Protein AF-A0A8S0ZCU7-F1 (afdb_monomer_lite)

Structure (mmCIF, N/CA/C/O backbone):
data_AF-A0A8S0ZCU7-F1
#
_entry.id   AF-A0A8S0ZCU7-F1
#
loop_
_atom_site.group_PDB
_atom_site.id
_atom_site.type_symbol
_atom_site.label_atom_id
_atom_site.label_alt_id
_atom_site.label_comp_id
_atom_site.label_asym_id
_atom_site.label_entity_id
_atom_site.label_seq_id
_atom_site.pdbx_PDB_ins_code
_atom_site.Cartn_x
_atom_site.Cartn_y
_atom_site.Cartn_z
_atom_site.occupancy
_atom_site.B_iso_or_equiv
_atom_site.auth_seq_id
_atom_site.auth_comp_id
_atom_site.auth_asym_id
_atom_site.auth_atom_id
_atom_site.pdbx_PDB_model_num
ATOM 1 N N . MET A 1 1 ? -50.981 -54.893 -9.148 1.00 44.88 1 MET A N 1
ATOM 2 C CA . MET A 1 1 ? -49.689 -54.464 -9.721 1.00 44.88 1 MET A CA 1
ATOM 3 C C . MET A 1 1 ? -49.437 -53.028 -9.297 1.00 44.88 1 MET A C 1
ATOM 5 O O . MET A 1 1 ? -50.086 -52.125 -9.803 1.00 44.88 1 MET A O 1
ATOM 9 N N . THR A 1 2 ? -48.610 -52.837 -8.275 1.00 58.19 2 THR A N 1
ATOM 10 C CA . THR A 1 2 ? -48.287 -51.540 -7.666 1.00 58.19 2 THR A CA 1
ATOM 11 C C . THR A 1 2 ? -47.018 -50.983 -8.309 1.00 58.19 2 THR A C 1
ATOM 13 O O . THR A 1 2 ? -46.007 -51.675 -8.381 1.00 58.19 2 THR A O 1
ATOM 16 N N . SER A 1 3 ? -47.095 -49.756 -8.833 1.00 65.62 3 SER A N 1
ATOM 17 C CA . SER A 1 3 ? -45.967 -49.081 -9.488 1.00 65.62 3 SER A CA 1
ATOM 18 C C . SER A 1 3 ? -44.829 -48.830 -8.484 1.00 65.62 3 SER A C 1
ATOM 20 O O . SER A 1 3 ? -45.113 -48.368 -7.377 1.00 65.62 3 SER A O 1
ATOM 22 N N . PRO A 1 4 ? -43.560 -49.101 -8.842 1.00 65.62 4 PRO A N 1
ATOM 23 C CA . PRO A 1 4 ? -42.414 -48.980 -7.938 1.00 65.62 4 PRO A CA 1
ATOM 24 C C . PRO A 1 4 ? -41.927 -47.532 -7.753 1.00 65.62 4 PRO A C 1
ATOM 26 O O . PRO A 1 4 ? -40.981 -47.292 -7.008 1.00 65.62 4 PRO A O 1
ATOM 29 N N . TRP A 1 5 ? -42.559 -46.556 -8.409 1.00 66.25 5 TRP A N 1
ATOM 30 C CA . TRP A 1 5 ? -42.154 -45.155 -8.344 1.00 66.25 5 TRP A CA 1
ATOM 31 C C . TRP A 1 5 ? -42.970 -44.396 -7.294 1.00 66.25 5 TRP A C 1
ATOM 33 O O . TRP A 1 5 ? -44.196 -44.285 -7.376 1.00 66.25 5 TRP A O 1
ATOM 43 N N . LYS A 1 6 ? -42.266 -43.874 -6.285 1.00 68.88 6 LYS A N 1
ATOM 44 C CA . LYS A 1 6 ? -42.814 -43.022 -5.223 1.00 68.88 6 LYS A CA 1
ATOM 45 C C . LYS A 1 6 ? -43.365 -41.734 -5.848 1.00 68.88 6 LYS A C 1
ATOM 47 O O . LYS A 1 6 ? -42.657 -41.074 -6.602 1.00 68.88 6 LYS A O 1
ATOM 52 N N . LYS A 1 7 ? -44.616 -41.370 -5.543 1.00 71.19 7 LYS A N 1
ATOM 53 C CA . LYS A 1 7 ? -45.211 -40.095 -5.982 1.00 71.19 7 LYS A CA 1
ATOM 54 C C . LYS A 1 7 ? -44.435 -38.941 -5.336 1.00 71.19 7 LYS A C 1
ATOM 56 O O . LYS A 1 7 ? -44.399 -38.844 -4.111 1.00 71.19 7 LYS A O 1
ATOM 61 N N . ILE A 1 8 ? -43.781 -38.125 -6.156 1.00 70.25 8 ILE A N 1
ATOM 62 C CA . ILE A 1 8 ? -43.005 -36.953 -5.731 1.00 70.25 8 ILE A CA 1
ATOM 63 C C . ILE A 1 8 ? -43.993 -35.791 -5.536 1.00 70.25 8 ILE A C 1
ATOM 65 O O . ILE A 1 8 ? -44.904 -35.625 -6.346 1.00 70.25 8 ILE A O 1
ATOM 69 N N . ALA A 1 9 ? -43.864 -35.036 -4.442 1.00 73.56 9 ALA A N 1
ATOM 70 C CA . ALA A 1 9 ? -44.682 -33.846 -4.197 1.00 73.56 9 ALA A CA 1
ATOM 71 C C . ALA A 1 9 ? -44.337 -32.754 -5.224 1.00 73.56 9 ALA A C 1
ATOM 73 O O . ALA A 1 9 ? -43.165 -32.590 -5.564 1.00 73.56 9 ALA A O 1
ATOM 74 N N . ALA A 1 10 ? -45.343 -32.033 -5.727 1.00 68.44 10 ALA A N 1
ATOM 75 C CA . ALA A 1 10 ? -45.111 -30.929 -6.656 1.00 68.44 10 ALA A CA 1
ATOM 76 C C . ALA A 1 10 ? -44.238 -29.851 -5.980 1.00 68.44 10 ALA A C 1
ATOM 78 O O . ALA A 1 10 ? -44.479 -29.552 -4.806 1.00 68.44 10 ALA A O 1
ATOM 79 N N . PRO A 1 11 ? -43.220 -29.306 -6.672 1.00 69.12 11 PRO A N 1
ATOM 80 C CA . PRO A 1 11 ? -42.373 -28.258 -6.116 1.00 69.12 11 PRO A CA 1
ATOM 81 C C . PRO A 1 11 ? -43.223 -27.037 -5.750 1.00 69.12 11 PRO A C 1
ATOM 83 O O . PRO A 1 11 ? -44.088 -26.620 -6.516 1.00 69.12 11 PRO A O 1
ATOM 86 N N . THR A 1 12 ? -42.994 -26.504 -4.549 1.00 63.88 12 THR A N 1
ATOM 87 C CA . THR A 1 12 ? -43.767 -25.407 -3.943 1.00 63.88 12 THR A CA 1
ATOM 88 C C . THR A 1 12 ? -43.556 -24.062 -4.629 1.00 63.88 12 THR A C 1
ATOM 90 O O . THR A 1 12 ? -44.348 -23.151 -4.413 1.00 63.88 12 THR A O 1
ATOM 93 N N . ASP A 1 13 ? -42.498 -23.946 -5.424 1.00 68.44 13 ASP A N 1
ATOM 94 C CA . ASP A 1 13 ? -42.086 -22.715 -6.078 1.00 68.44 13 ASP A CA 1
ATOM 95 C C . ASP A 1 13 ? -41.942 -22.992 -7.574 1.00 68.44 13 ASP A C 1
ATOM 97 O O . ASP A 1 13 ? -40.931 -23.512 -8.054 1.00 68.44 13 ASP A O 1
ATOM 101 N N . VAL A 1 14 ? -43.038 -22.780 -8.297 1.00 63.72 14 VAL A N 1
ATOM 102 C CA . VAL A 1 14 ? -43.036 -22.801 -9.756 1.00 63.72 14 VAL A CA 1
ATOM 103 C C . VAL A 1 14 ? -42.761 -21.365 -10.158 1.00 63.72 14 VAL A C 1
ATOM 105 O O . VAL A 1 14 ? -43.679 -20.550 -10.130 1.00 63.72 14 VAL A O 1
ATOM 108 N N . GLN A 1 15 ? -41.501 -21.052 -10.471 1.00 64.81 15 GLN A N 1
ATOM 109 C CA . GLN A 1 15 ? -41.157 -19.739 -11.008 1.00 64.81 15 GLN A CA 1
ATOM 110 C C . GLN A 1 15 ? -42.017 -19.488 -12.247 1.00 64.81 15 GLN A C 1
ATOM 112 O O . GLN A 1 15 ? -41.989 -20.268 -13.205 1.00 64.81 15 GLN A O 1
ATOM 117 N N . ASP A 1 16 ? -42.854 -18.455 -12.176 1.00 70.56 16 ASP A N 1
ATOM 118 C CA . ASP A 1 16 ? -43.793 -18.141 -13.240 1.00 70.56 16 ASP A CA 1
ATOM 119 C C . ASP A 1 16 ? -43.021 -17.549 -14.422 1.00 70.56 16 ASP A C 1
ATOM 121 O O . ASP A 1 16 ? -42.154 -16.688 -14.259 1.00 70.56 16 ASP A O 1
ATOM 125 N N . LEU A 1 17 ? -43.337 -17.998 -15.638 1.00 71.31 17 LEU A N 1
ATOM 126 C CA . LEU A 1 17 ? -42.647 -17.546 -16.852 1.00 71.31 17 LEU A CA 1
ATOM 127 C C . LEU A 1 17 ? -42.798 -16.030 -17.056 1.00 71.31 17 LEU A C 1
ATOM 129 O O . LEU A 1 17 ? -41.959 -15.407 -17.702 1.00 71.31 17 LEU A O 1
ATOM 133 N N . SER A 1 18 ? -43.845 -15.437 -16.479 1.00 75.94 18 SER A N 1
ATOM 134 C CA . SER A 1 18 ? -44.080 -13.994 -16.424 1.00 75.94 18 SER A CA 1
ATOM 135 C C . SER A 1 18 ? -42.928 -13.226 -15.766 1.00 75.94 18 SER A C 1
ATOM 137 O O . SER A 1 18 ? -42.588 -12.140 -16.225 1.00 75.94 18 SER A O 1
ATOM 139 N N . GLU A 1 19 ? -42.318 -13.784 -14.718 1.00 72.88 19 GLU A N 1
ATOM 140 C CA . GLU A 1 19 ? -41.245 -13.143 -13.949 1.00 72.88 19 GLU A CA 1
ATOM 141 C C . GLU A 1 19 ? -39.920 -13.174 -14.725 1.00 72.88 19 GLU A C 1
ATOM 143 O O . GLU A 1 19 ? -39.251 -12.151 -14.858 1.00 72.88 19 GLU A O 1
ATOM 148 N N . ILE A 1 20 ? -39.625 -14.305 -15.376 1.00 69.44 20 ILE A N 1
ATOM 149 C CA . ILE A 1 20 ? -38.463 -14.466 -16.267 1.00 69.44 20 ILE A CA 1
ATOM 150 C C . ILE A 1 20 ? -38.573 -13.528 -17.482 1.00 69.44 20 ILE A C 1
ATOM 152 O O . ILE A 1 20 ? -37.602 -12.893 -17.886 1.00 69.44 20 ILE A O 1
ATOM 156 N N . MET A 1 21 ? -39.770 -13.388 -18.063 1.00 72.12 21 MET A N 1
ATOM 157 C CA . MET A 1 21 ? -39.989 -12.469 -19.186 1.00 72.12 21 MET A CA 1
ATOM 158 C C . MET A 1 21 ? -39.957 -10.991 -18.770 1.00 72.12 21 MET A C 1
ATOM 160 O O . MET A 1 21 ? -39.645 -10.137 -19.602 1.00 72.12 21 MET A O 1
ATOM 164 N N . ALA A 1 22 ? -40.281 -10.672 -17.514 1.00 83.44 22 ALA A N 1
ATOM 165 C CA . ALA A 1 22 ? -40.209 -9.308 -16.999 1.00 83.44 22 ALA A CA 1
ATOM 166 C C . ALA A 1 22 ? -38.755 -8.838 -16.835 1.00 83.44 22 ALA A C 1
ATOM 168 O O . ALA A 1 22 ? -38.450 -7.696 -17.175 1.00 83.44 22 ALA A O 1
ATOM 169 N N . GLU A 1 23 ? -37.861 -9.717 -16.379 1.00 78.75 23 GLU A N 1
ATOM 170 C CA . GLU A 1 23 ? -36.428 -9.424 -16.254 1.00 78.75 23 GLU A CA 1
ATOM 171 C C . GLU A 1 23 ? -35.775 -9.182 -17.626 1.00 78.75 23 GLU A C 1
ATOM 173 O O . GLU A 1 23 ? -35.112 -8.165 -17.830 1.00 78.75 23 GLU A O 1
ATOM 178 N N . GLU A 1 24 ? -36.060 -10.037 -18.611 1.00 81.06 24 GLU A N 1
ATOM 179 C CA . GLU A 1 24 ? -35.585 -9.865 -19.994 1.00 81.06 24 GLU A CA 1
ATOM 180 C C . GLU A 1 24 ? -36.118 -8.574 -20.646 1.00 81.06 24 GLU A C 1
ATOM 182 O O . GLU A 1 24 ? -35.410 -7.882 -21.384 1.00 81.06 24 GLU A O 1
ATOM 187 N N . LEU A 1 25 ? -37.365 -8.194 -20.346 1.00 86.75 25 LEU A N 1
ATOM 188 C CA . LEU A 1 25 ? -37.940 -6.934 -20.818 1.00 86.75 25 LEU A CA 1
ATOM 189 C C . LEU A 1 25 ? -37.281 -5.717 -20.153 1.00 86.75 25 LEU A C 1
ATOM 191 O O . LEU A 1 25 ? -37.042 -4.715 -20.833 1.00 86.75 25 LEU A O 1
ATOM 195 N N . ALA A 1 26 ? -36.964 -5.800 -18.859 1.00 86.56 26 ALA A N 1
ATOM 196 C CA . ALA A 1 26 ? -36.247 -4.754 -18.135 1.00 86.56 26 ALA A CA 1
ATOM 197 C C . ALA A 1 26 ? -34.827 -4.558 -18.693 1.00 86.56 26 ALA A C 1
ATOM 199 O O . ALA A 1 26 ? -34.448 -3.426 -19.000 1.00 86.56 26 ALA A O 1
ATOM 200 N N . LEU A 1 27 ? -34.094 -5.650 -18.939 1.00 86.38 27 LEU A N 1
ATOM 201 C CA . LEU A 1 27 ? -32.781 -5.618 -19.594 1.00 86.38 27 LEU A CA 1
ATOM 202 C C . LEU A 1 27 ? -32.860 -4.979 -20.988 1.00 86.38 27 LEU A C 1
ATOM 204 O O . LEU A 1 27 ? -32.065 -4.103 -21.329 1.00 86.38 27 LEU A O 1
ATOM 208 N N . GLY A 1 28 ? -33.861 -5.356 -21.786 1.00 90.75 28 GLY A N 1
ATOM 209 C CA . GLY A 1 28 ? -34.062 -4.792 -23.120 1.00 90.75 28 GLY A CA 1
ATOM 210 C C . GLY A 1 28 ? -34.396 -3.294 -23.126 1.00 90.75 28 GLY A C 1
ATOM 211 O O . GLY A 1 28 ? -34.048 -2.595 -24.081 1.00 90.75 28 GLY A O 1
ATOM 212 N N . LEU A 1 29 ? -35.072 -2.784 -22.092 1.00 90.50 29 LEU A N 1
ATOM 213 C CA . LEU A 1 29 ? -35.329 -1.350 -21.931 1.00 90.50 29 LEU A CA 1
ATOM 214 C C . LEU A 1 29 ? -34.068 -0.596 -21.509 1.00 90.50 29 LEU A C 1
ATOM 216 O O . LEU A 1 29 ? -33.777 0.442 -22.099 1.00 90.50 29 LEU A O 1
ATOM 220 N N . GLN A 1 30 ? -33.292 -1.153 -20.580 1.00 88.94 30 GLN A N 1
ATOM 221 C CA . GLN A 1 30 ? -32.040 -0.553 -20.128 1.00 88.94 30 GLN A CA 1
ATOM 222 C C . GLN A 1 30 ? -31.036 -0.400 -21.278 1.00 88.94 30 GLN A C 1
ATOM 224 O O . GLN A 1 30 ? -30.539 0.697 -21.518 1.00 88.94 30 GLN A O 1
ATOM 229 N N . VAL A 1 31 ? -30.822 -1.453 -22.074 1.00 91.38 31 VAL A N 1
ATOM 230 C CA . VAL A 1 31 ? -29.927 -1.398 -23.245 1.00 91.38 31 VAL A CA 1
ATOM 231 C C . VAL A 1 31 ? -30.376 -0.324 -24.244 1.00 91.38 31 VAL A C 1
ATOM 233 O O . VAL A 1 31 ? -29.556 0.387 -24.821 1.00 91.38 31 VAL A O 1
ATOM 236 N N . LYS A 1 32 ? -31.689 -0.160 -24.451 1.00 90.81 32 LYS A N 1
ATOM 237 C CA . LYS A 1 32 ? -32.221 0.885 -25.342 1.00 90.81 32 LYS A CA 1
ATOM 238 C C . LYS A 1 32 ? -31.993 2.292 -24.800 1.00 90.81 32 LYS A C 1
ATOM 240 O O . LYS A 1 32 ? -31.775 3.203 -25.596 1.00 90.81 32 LYS A O 1
ATOM 245 N N . GLU A 1 33 ? -32.093 2.486 -23.490 1.00 89.06 33 GLU A N 1
ATOM 246 C CA . GLU A 1 33 ? -31.788 3.770 -22.858 1.00 89.06 33 GLU A CA 1
ATOM 247 C C . GLU A 1 33 ? -30.295 4.084 -22.961 1.00 89.06 33 GLU A C 1
ATOM 249 O O . GLU A 1 33 ? -29.945 5.174 -23.407 1.00 89.06 33 GLU A O 1
ATOM 254 N N . GLU A 1 34 ? -29.427 3.115 -22.671 1.00 83.12 34 GLU A N 1
ATOM 255 C CA . GLU A 1 34 ? -27.971 3.252 -22.790 1.00 83.12 34 GLU A CA 1
ATOM 256 C C . GLU A 1 34 ? -27.540 3.615 -24.219 1.00 83.12 34 GLU A C 1
ATOM 258 O O . GLU A 1 34 ? -26.749 4.540 -24.403 1.00 83.12 34 GLU A O 1
ATOM 263 N N . ILE A 1 35 ? -28.114 2.970 -25.243 1.00 85.25 35 ILE A N 1
ATOM 264 C CA . ILE A 1 35 ? -27.839 3.297 -26.654 1.00 85.25 35 ILE A CA 1
ATOM 265 C C . ILE A 1 35 ? -28.267 4.733 -26.984 1.00 85.25 35 ILE A C 1
ATOM 267 O O . ILE A 1 35 ? -27.501 5.473 -27.598 1.00 85.25 35 ILE A O 1
ATOM 271 N N . LYS A 1 36 ? -29.462 5.159 -26.555 1.00 84.69 36 LYS A N 1
ATOM 272 C CA . LYS A 1 36 ? -29.940 6.532 -26.793 1.00 84.69 36 LYS A CA 1
ATOM 273 C C . LYS A 1 36 ? -29.075 7.576 -26.093 1.00 84.69 36 LYS A C 1
ATOM 275 O O . LYS A 1 36 ? -28.809 8.628 -26.668 1.00 84.69 36 LYS A O 1
ATOM 280 N N . PHE A 1 37 ? -28.643 7.296 -24.866 1.00 79.12 37 PHE A N 1
ATOM 281 C CA . PHE A 1 37 ? -27.720 8.162 -24.137 1.00 79.12 37 PHE A CA 1
ATOM 282 C C . PHE A 1 37 ? -26.358 8.240 -24.833 1.00 79.12 37 PHE A C 1
ATOM 284 O O . PHE A 1 37 ? -25.802 9.330 -24.958 1.00 79.12 37 PHE A O 1
ATOM 291 N N . ALA A 1 38 ? -25.841 7.117 -25.339 1.00 73.88 38 ALA A N 1
ATOM 292 C CA . ALA A 1 38 ? -24.591 7.085 -26.093 1.00 73.88 38 ALA A CA 1
ATOM 293 C C . ALA A 1 38 ? -24.679 7.889 -27.405 1.00 73.88 38 ALA A C 1
ATOM 295 O O . ALA A 1 38 ? -23.767 8.660 -27.706 1.00 73.88 38 ALA A O 1
ATOM 296 N N . GLU A 1 39 ? -25.785 7.782 -28.150 1.00 75.69 39 GLU A N 1
ATOM 297 C CA . GLU A 1 39 ? -26.023 8.593 -29.354 1.00 75.69 39 GLU A CA 1
ATOM 298 C C . GLU A 1 39 ? -26.090 10.094 -29.026 1.00 75.69 39 GLU A C 1
ATOM 300 O O . GLU A 1 39 ? -25.418 10.894 -29.678 1.00 75.69 39 GLU A O 1
ATOM 305 N N . GLN A 1 40 ? -26.806 10.485 -27.965 1.00 74.44 40 GLN A N 1
ATOM 306 C CA . GLN A 1 40 ? -26.889 11.884 -27.520 1.00 74.44 40 GLN A CA 1
ATOM 307 C C . GLN A 1 40 ? -25.533 12.466 -27.096 1.00 74.44 40 GLN A C 1
ATOM 309 O O . GLN A 1 40 ? -25.266 13.643 -27.340 1.00 74.44 40 GLN A O 1
ATOM 314 N N . LEU A 1 41 ? -24.670 11.653 -26.481 1.00 68.62 41 LEU A N 1
ATOM 315 C CA . LEU A 1 41 ? -23.296 12.046 -26.162 1.00 68.62 41 LEU A CA 1
ATOM 316 C C . LEU A 1 41 ? -22.430 12.173 -27.422 1.00 68.62 41 LEU A C 1
ATOM 318 O O . LEU A 1 41 ? -21.559 13.037 -27.468 1.00 68.62 41 LEU A O 1
ATOM 322 N N . SER A 1 42 ? -22.677 11.354 -28.449 1.00 61.56 42 SER A N 1
ATOM 323 C CA . SER A 1 42 ? -21.932 11.402 -29.714 1.00 61.56 42 SER A CA 1
ATOM 324 C C . SER A 1 42 ? -22.257 12.637 -30.569 1.00 61.56 42 SER A C 1
ATOM 326 O O . SER A 1 42 ? -21.357 13.192 -31.201 1.00 61.56 42 SER A O 1
ATOM 328 N N . ASP A 1 43 ? -23.501 13.130 -30.521 1.00 52.56 43 ASP A N 1
ATOM 329 C CA . ASP A 1 43 ? -23.923 14.364 -31.204 1.00 52.56 43 ASP A CA 1
ATOM 330 C C . ASP A 1 43 ? -23.345 15.631 -30.543 1.00 52.56 43 ASP A C 1
ATOM 332 O O . ASP A 1 43 ? -23.186 16.676 -31.185 1.00 52.56 43 ASP A O 1
ATOM 336 N N . GLN A 1 44 ? -22.955 15.548 -29.266 1.00 52.84 44 GLN A N 1
ATOM 337 C CA . GLN A 1 44 ? -22.139 16.556 -28.593 1.00 52.84 44 GLN A CA 1
ATOM 338 C C . GLN A 1 44 ? -20.674 16.394 -29.020 1.00 52.84 44 GLN A C 1
ATOM 340 O O . GLN A 1 44 ? -19.849 15.884 -28.278 1.00 52.84 44 GLN A O 1
ATOM 345 N N . HIS A 1 45 ? -20.377 16.825 -30.249 1.00 47.94 45 HIS A N 1
ATOM 346 C CA . HIS A 1 45 ? -19.080 16.826 -30.938 1.00 47.94 45 HIS A CA 1
ATOM 347 C C . HIS A 1 45 ? -17.837 16.881 -30.017 1.00 47.94 45 HIS A C 1
ATOM 349 O O . HIS A 1 45 ? -17.194 17.921 -29.842 1.00 47.94 45 HIS A O 1
ATOM 355 N N . VAL A 1 46 ? -17.440 15.723 -29.485 1.00 46.75 46 VAL A N 1
ATOM 356 C CA . VAL A 1 46 ? -16.071 15.441 -29.072 1.00 46.75 46 VAL A CA 1
ATOM 357 C C . VAL A 1 46 ? -15.407 14.922 -30.330 1.00 46.75 46 VAL A C 1
ATOM 359 O O . VAL A 1 46 ? -15.595 13.770 -30.712 1.00 46.75 46 VAL A O 1
ATOM 362 N N . SER A 1 47 ? -14.668 15.795 -31.013 1.00 44.59 47 SER A N 1
ATOM 363 C CA . SER A 1 47 ? -13.782 15.378 -32.093 1.00 44.59 47 SER A CA 1
ATOM 364 C C . SER A 1 47 ? -12.946 14.200 -31.605 1.00 44.59 47 SER A C 1
ATOM 366 O O . SER A 1 47 ? -12.087 14.360 -30.737 1.00 44.59 47 SER A O 1
ATOM 368 N N . THR A 1 48 ? -13.182 13.025 -32.177 1.00 43.97 48 THR A N 1
ATOM 369 C CA . THR A 1 48 ? -12.325 11.849 -32.055 1.00 43.97 48 THR A CA 1
ATOM 370 C C . THR A 1 48 ? -11.041 12.112 -32.839 1.00 43.97 48 THR A C 1
ATOM 372 O O . THR A 1 48 ? -10.831 11.604 -33.937 1.00 43.97 48 THR A O 1
ATOM 375 N N . SER A 1 49 ? -10.204 12.995 -32.307 1.00 42.78 49 SER A N 1
ATOM 376 C CA . SER A 1 49 ? -8.796 13.080 -32.658 1.00 42.78 49 SER A CA 1
ATOM 377 C C . SER A 1 49 ? -8.057 12.281 -31.598 1.00 42.78 49 SER A C 1
ATOM 379 O O . SER A 1 49 ? -8.075 12.656 -30.429 1.00 42.78 49 SER A O 1
ATOM 381 N N . ASN A 1 50 ? -7.414 11.187 -32.004 1.00 51.81 50 ASN A N 1
ATOM 382 C CA . ASN A 1 50 ? -6.588 10.327 -31.147 1.00 51.81 50 ASN A CA 1
ATOM 383 C C . ASN A 1 50 ? -5.341 11.030 -30.569 1.00 51.81 50 ASN A C 1
ATOM 385 O O . ASN A 1 50 ? -4.530 10.386 -29.912 1.00 51.81 50 ASN A O 1
ATOM 389 N N . ASP A 1 51 ? -5.190 12.336 -30.782 1.00 49.41 51 ASP A N 1
ATOM 390 C CA . ASP A 1 51 ? -4.182 13.154 -30.122 1.00 49.41 51 ASP A CA 1
ATOM 391 C C . ASP A 1 51 ? -4.787 13.820 -28.886 1.00 49.41 51 ASP A C 1
ATOM 393 O O . ASP A 1 51 ? -5.543 14.794 -28.972 1.00 49.41 51 ASP A O 1
ATOM 397 N N . VAL A 1 52 ? -4.417 13.304 -27.712 1.00 54.72 52 VAL A N 1
ATOM 398 C CA . VAL A 1 52 ? -4.592 14.014 -26.445 1.00 54.72 52 VAL A CA 1
ATOM 399 C C . VAL A 1 52 ? -3.868 15.354 -26.582 1.00 54.72 52 VAL A C 1
ATOM 401 O O . VAL A 1 52 ? -2.640 15.411 -26.623 1.00 54.72 52 VAL A O 1
ATOM 404 N N . SER A 1 53 ? -4.634 16.440 -26.712 1.00 59.81 53 SER A N 1
ATOM 405 C CA . SER A 1 53 ? -4.080 17.782 -26.900 1.00 59.81 53 SER A CA 1
ATOM 406 C C . SER A 1 53 ? -3.081 18.093 -25.784 1.00 59.81 53 SER A C 1
ATOM 408 O O . SER A 1 53 ? -3.403 17.938 -24.607 1.00 59.81 53 SER A O 1
ATOM 410 N N . GLN A 1 54 ? -1.883 18.566 -26.136 1.00 56.53 54 GLN A N 1
ATOM 411 C CA . GLN A 1 54 ? -0.835 18.940 -25.173 1.00 56.53 54 GLN A CA 1
ATOM 412 C C . GLN A 1 54 ? -1.332 19.939 -24.110 1.00 56.53 54 GLN A C 1
ATOM 414 O O . GLN A 1 54 ? -0.849 19.933 -22.979 1.00 56.53 54 GLN A O 1
ATOM 419 N N . GLY A 1 55 ? -2.351 20.744 -24.436 1.00 62.84 55 GLY A N 1
ATOM 420 C CA . GLY A 1 55 ? -3.014 21.627 -23.475 1.00 62.84 55 GLY A CA 1
ATOM 421 C C . GLY A 1 55 ? -3.781 20.880 -22.379 1.00 62.84 55 GLY A C 1
ATOM 422 O O . GLY A 1 55 ? -3.816 21.336 -21.243 1.00 62.84 55 GLY A O 1
ATOM 423 N N . LEU A 1 56 ? -4.336 19.703 -22.679 1.00 61.53 56 LEU A N 1
ATOM 424 C CA . LEU A 1 56 ? -5.013 18.852 -21.699 1.00 61.53 56 LEU A CA 1
ATOM 425 C C . LEU A 1 56 ? -4.016 18.277 -20.685 1.00 61.53 56 LEU A C 1
ATOM 427 O O . LEU A 1 56 ? -4.309 18.241 -19.495 1.00 61.53 56 LEU A O 1
ATOM 431 N N . ILE A 1 57 ? -2.828 17.877 -21.148 1.00 66.19 57 ILE A N 1
ATOM 432 C CA . ILE A 1 57 ? -1.755 17.349 -20.292 1.00 66.19 57 ILE A CA 1
ATOM 433 C C . ILE A 1 57 ? -1.270 18.440 -19.333 1.00 66.19 57 ILE A C 1
ATOM 435 O O . ILE A 1 57 ? -1.238 18.221 -18.124 1.00 66.19 57 ILE A O 1
ATOM 439 N N . GLN A 1 58 ? -1.008 19.647 -19.847 1.00 67.44 58 GLN A N 1
ATOM 440 C CA . GLN A 1 58 ? -0.658 20.798 -19.008 1.00 67.44 58 GLN A CA 1
ATOM 441 C C . GLN A 1 58 ? -1.770 21.151 -18.015 1.00 67.44 58 GLN A C 1
ATOM 443 O O . GLN A 1 58 ? -1.494 21.529 -16.881 1.00 67.44 58 GLN A O 1
ATOM 448 N N . GLN A 1 59 ? -3.036 21.007 -18.405 1.00 65.44 59 GLN A N 1
ATOM 449 C CA . GLN A 1 59 ? -4.163 21.293 -17.525 1.00 65.44 59 GLN A CA 1
ATOM 450 C C . GLN A 1 59 ? -4.345 20.236 -16.425 1.00 65.44 59 GLN A C 1
ATOM 452 O O . GLN A 1 59 ? -4.722 20.592 -15.309 1.00 65.44 59 GLN A O 1
ATOM 457 N N . ILE A 1 60 ? -4.041 18.964 -16.697 1.00 65.38 60 ILE A N 1
ATOM 458 C CA . ILE A 1 60 ? -3.974 17.902 -15.680 1.00 65.38 60 ILE A CA 1
ATOM 459 C C . ILE A 1 60 ? -2.821 18.182 -14.707 1.00 65.38 60 ILE A C 1
ATOM 461 O O . ILE A 1 60 ? -3.010 18.106 -13.497 1.00 65.38 60 ILE A O 1
ATOM 465 N N . GLU A 1 61 ? -1.655 18.578 -15.215 1.00 66.31 61 GLU A N 1
ATOM 466 C CA . GLU A 1 61 ? -0.476 18.901 -14.402 1.00 66.31 61 GLU A CA 1
ATOM 467 C C . GLU A 1 61 ? -0.710 20.124 -13.496 1.00 66.31 61 GLU A C 1
ATOM 469 O O . GLU A 1 61 ? -0.417 20.089 -12.302 1.00 66.31 61 GLU A O 1
ATOM 474 N N . LEU A 1 62 ? -1.351 21.170 -14.022 1.00 65.19 62 LEU A N 1
ATOM 475 C CA . LEU A 1 62 ? -1.784 22.338 -13.249 1.00 65.19 62 LEU A CA 1
ATOM 476 C C . LEU A 1 62 ? -2.903 22.011 -12.249 1.00 65.19 62 LEU A C 1
ATOM 478 O O . LEU A 1 62 ? -2.967 22.618 -11.180 1.00 65.19 62 LEU A O 1
ATOM 482 N N . SER A 1 63 ? -3.785 21.062 -12.572 1.00 60.19 63 SER A N 1
ATOM 483 C CA . SER A 1 63 ? -4.833 20.602 -11.650 1.00 60.19 63 SER A CA 1
ATOM 484 C C . SER A 1 63 ? -4.257 19.758 -10.514 1.00 60.19 63 SER A C 1
ATOM 486 O O . SER A 1 63 ? -4.716 19.901 -9.389 1.00 60.19 63 SER A O 1
ATOM 488 N N . ASN A 1 64 ? -3.208 18.968 -10.769 1.00 59.06 64 ASN A N 1
ATOM 489 C CA . ASN A 1 64 ? -2.438 18.272 -9.730 1.00 59.06 64 ASN A CA 1
ATOM 490 C C . ASN A 1 64 ? -1.698 19.235 -8.781 1.00 59.06 64 ASN A C 1
ATOM 492 O O . ASN A 1 64 ? -1.315 18.834 -7.686 1.00 59.06 64 ASN A O 1
ATOM 496 N N . ALA A 1 65 ? -1.486 20.496 -9.179 1.00 59.97 65 ALA A N 1
ATOM 497 C CA . ALA A 1 65 ? -0.894 21.526 -8.325 1.00 59.97 65 ALA A CA 1
ATOM 498 C C . ALA A 1 65 ? -1.909 22.204 -7.381 1.00 59.97 65 ALA A C 1
ATOM 500 O O . ALA A 1 65 ? -1.502 22.875 -6.431 1.00 59.97 65 ALA A O 1
ATOM 501 N N . LYS A 1 66 ? -3.220 22.046 -7.617 1.00 58.00 66 LYS A N 1
ATOM 502 C CA . LYS A 1 66 ? -4.257 22.411 -6.644 1.00 58.00 66 LYS A CA 1
ATOM 503 C C . LYS A 1 66 ? -4.547 21.210 -5.749 1.00 58.00 66 LYS A C 1
ATOM 505 O O . LYS A 1 66 ? -4.647 20.087 -6.221 1.00 58.00 66 LYS A O 1
ATOM 510 N N . GLU A 1 67 ? -4.755 21.468 -4.461 1.00 60.06 67 GLU A N 1
ATOM 511 C CA . GLU A 1 67 ? -5.107 20.436 -3.473 1.00 60.06 67 GLU A CA 1
ATOM 512 C C . GLU A 1 67 ? -6.451 19.744 -3.803 1.00 60.06 67 GLU A C 1
ATOM 514 O O . GLU A 1 67 ? -6.684 18.615 -3.381 1.00 60.06 67 GLU A O 1
ATOM 519 N N . PHE A 1 68 ? -7.300 20.388 -4.624 1.00 56.88 68 PHE A N 1
ATOM 520 C CA . PHE A 1 68 ? -8.580 19.865 -5.111 1.00 56.88 68 PHE A CA 1
ATOM 521 C C . PHE A 1 68 ? -8.818 20.233 -6.592 1.00 56.88 68 PHE A C 1
ATOM 523 O O . PHE A 1 68 ? -8.518 21.352 -7.024 1.00 56.88 68 PHE A O 1
ATOM 530 N N . CYS A 1 69 ? -9.359 19.290 -7.373 1.00 68.19 69 CYS A N 1
ATOM 531 C CA . CYS A 1 69 ? -9.783 19.488 -8.763 1.00 68.19 69 CYS A CA 1
ATOM 532 C C . CYS A 1 69 ? -11.314 19.595 -8.816 1.00 68.19 69 CYS A C 1
ATOM 534 O O . CYS A 1 69 ? -11.999 18.619 -8.541 1.00 68.19 69 CYS A O 1
ATOM 536 N N . ASP A 1 70 ? -11.853 20.756 -9.192 1.00 76.00 70 ASP A N 1
ATOM 537 C CA . ASP A 1 70 ? -13.304 21.026 -9.141 1.00 76.00 70 ASP A CA 1
ATOM 538 C C . ASP A 1 70 ? -14.071 20.579 -10.404 1.00 76.00 70 ASP A C 1
ATOM 540 O O . ASP A 1 70 ? -15.230 20.942 -10.598 1.00 76.00 70 ASP A O 1
ATOM 544 N N . SER A 1 71 ? -13.424 19.854 -11.322 1.00 84.81 71 SER A N 1
ATOM 545 C CA . SER A 1 71 ? -14.033 19.434 -12.587 1.00 84.81 71 SER A CA 1
ATOM 546 C C . SER A 1 71 ? -14.172 17.919 -12.652 1.00 84.81 71 SER A C 1
ATOM 548 O O . SER A 1 71 ? -13.189 17.211 -12.878 1.00 84.81 71 SER A O 1
ATOM 550 N N . ASP A 1 72 ? -15.410 17.433 -12.552 1.00 87.12 72 ASP A N 1
ATOM 551 C CA . ASP A 1 72 ? -15.749 16.005 -12.653 1.00 87.12 72 ASP A CA 1
ATOM 552 C C . ASP A 1 72 ? -15.218 15.367 -13.943 1.00 87.12 72 ASP A C 1
ATOM 554 O O . ASP A 1 72 ? -14.753 14.230 -13.940 1.00 87.12 72 ASP A O 1
ATOM 558 N N . ALA A 1 73 ? -15.206 16.119 -15.047 1.00 87.06 73 ALA A N 1
ATOM 559 C CA . ALA A 1 73 ? -14.664 15.654 -16.320 1.00 87.06 73 ALA A CA 1
ATOM 560 C C . ALA A 1 73 ? -13.149 15.392 -16.263 1.00 87.06 73 ALA A C 1
ATOM 562 O O . ALA A 1 73 ? -12.651 14.485 -16.929 1.00 87.06 73 ALA A O 1
ATOM 563 N N . ILE A 1 74 ? -12.404 16.183 -15.485 1.00 84.75 74 ILE A N 1
ATOM 564 C CA . ILE A 1 74 ? -10.964 15.981 -15.288 1.00 84.75 74 ILE A CA 1
ATOM 565 C C . ILE A 1 74 ? -10.744 14.814 -14.329 1.00 84.75 74 ILE A C 1
ATOM 567 O O . ILE A 1 74 ? -9.934 13.941 -14.631 1.00 84.75 74 ILE A O 1
ATOM 571 N N . ILE A 1 75 ? -11.504 14.749 -13.232 1.00 86.62 75 ILE A N 1
ATOM 572 C CA . ILE A 1 75 ? -11.435 13.641 -12.272 1.00 86.62 75 ILE A CA 1
ATOM 573 C C . ILE A 1 75 ? -11.687 12.305 -12.977 1.00 86.62 75 ILE A C 1
ATOM 575 O O . ILE A 1 75 ? -10.882 11.388 -12.845 1.00 86.62 75 ILE A O 1
ATOM 579 N N . ALA A 1 76 ? -12.750 12.206 -13.779 1.00 90.19 76 ALA A N 1
ATOM 580 C CA . ALA A 1 76 ? -13.085 10.990 -14.513 1.00 90.19 76 ALA A CA 1
ATOM 581 C C . ALA A 1 76 ? -11.956 10.560 -15.462 1.00 90.19 76 ALA A C 1
ATOM 583 O O . ALA A 1 76 ? -11.591 9.388 -15.492 1.00 90.19 76 ALA A O 1
ATOM 584 N N . LYS A 1 77 ? -11.342 11.504 -16.187 1.00 86.38 77 LYS A N 1
ATOM 585 C CA . LYS A 1 77 ? -10.196 11.217 -17.067 1.00 86.38 77 LYS A CA 1
ATOM 586 C C . LYS A 1 77 ? -8.960 10.765 -16.294 1.00 86.38 77 LYS A C 1
ATOM 588 O O . LYS A 1 77 ? -8.270 9.852 -16.735 1.00 86.38 77 LYS A O 1
ATOM 593 N N . VAL A 1 78 ? -8.680 11.384 -15.148 1.00 85.62 78 VAL A N 1
ATOM 594 C CA . VAL A 1 78 ? -7.558 10.997 -14.284 1.00 85.62 78 VAL A CA 1
ATOM 595 C C . VAL A 1 78 ? -7.776 9.595 -13.711 1.00 85.62 78 VAL A C 1
ATOM 597 O O . VAL A 1 78 ? -6.851 8.788 -13.736 1.00 85.62 78 VAL A O 1
ATOM 600 N N . LEU A 1 79 ? -8.989 9.278 -13.248 1.00 89.12 79 LEU A N 1
ATOM 601 C CA . LEU A 1 79 ? -9.344 7.942 -12.761 1.00 89.12 79 LEU A CA 1
ATOM 602 C C . LEU A 1 79 ? -9.253 6.889 -13.868 1.00 89.12 79 LEU A C 1
ATOM 604 O O . LEU A 1 79 ? -8.675 5.829 -13.647 1.00 89.12 79 LEU A O 1
ATOM 608 N N . GLN A 1 80 ? -9.756 7.200 -15.064 1.00 88.94 80 GLN A N 1
ATOM 609 C CA . GLN A 1 80 ? -9.654 6.320 -16.225 1.00 88.94 80 GLN A CA 1
ATOM 610 C C . GLN A 1 80 ? -8.188 6.012 -16.555 1.00 88.94 80 GLN A C 1
ATOM 612 O O . GLN A 1 80 ? -7.815 4.850 -16.679 1.00 88.94 80 GLN A O 1
ATOM 617 N N . PHE A 1 81 ? -7.333 7.035 -16.599 1.00 86.88 81 PHE A N 1
ATOM 618 C CA . PHE A 1 81 ? -5.901 6.856 -16.832 1.00 86.88 81 PHE A CA 1
ATOM 619 C C . PHE A 1 81 ? -5.221 6.011 -15.740 1.00 86.88 81 PHE A C 1
ATOM 621 O O . PHE A 1 81 ? -4.365 5.181 -16.040 1.00 86.88 81 PHE A O 1
ATOM 628 N N . GLN A 1 82 ? -5.594 6.191 -14.466 1.00 84.94 82 GLN A N 1
ATOM 629 C CA . GLN A 1 82 ? -5.073 5.364 -13.369 1.00 84.94 82 GLN A CA 1
ATOM 630 C C . GLN A 1 82 ? -5.478 3.895 -13.522 1.00 84.94 82 GLN A C 1
ATOM 632 O O . GLN A 1 82 ? -4.645 3.014 -13.314 1.00 84.94 82 GLN A O 1
ATOM 637 N N . PHE A 1 83 ? -6.724 3.640 -13.921 1.00 91.94 83 PHE A N 1
ATOM 638 C CA . PHE A 1 83 ? -7.234 2.292 -14.157 1.00 91.94 83 PHE A CA 1
ATOM 639 C C . PHE A 1 83 ? -6.528 1.612 -15.338 1.00 91.94 83 PHE A C 1
ATOM 641 O O . PHE A 1 83 ? -6.075 0.475 -15.226 1.00 91.94 83 PHE A O 1
ATOM 648 N N . GLU A 1 84 ? -6.358 2.328 -16.451 1.00 90.88 84 GLU A N 1
ATOM 649 C CA . GLU A 1 84 ? -5.609 1.846 -17.619 1.00 90.88 84 GLU A CA 1
ATOM 650 C C . GLU A 1 84 ? -4.150 1.533 -17.265 1.00 90.88 84 GLU A C 1
ATOM 652 O O . GLU A 1 84 ? -3.603 0.516 -17.689 1.00 90.88 84 GLU A O 1
ATOM 657 N N . LYS A 1 85 ? -3.529 2.361 -16.419 1.00 86.50 85 LYS A N 1
ATOM 658 C CA . LYS A 1 85 ? -2.166 2.126 -15.937 1.00 86.50 85 LYS A CA 1
ATOM 659 C C . LYS A 1 85 ? -2.073 0.869 -15.074 1.00 86.50 85 LYS A C 1
ATOM 661 O O . LYS A 1 85 ? -1.133 0.092 -15.233 1.00 86.50 85 LYS A O 1
ATOM 666 N N . GLU A 1 86 ? -3.020 0.665 -14.160 1.00 89.00 86 GLU A N 1
ATOM 667 C CA . GLU A 1 86 ? -3.061 -0.534 -13.317 1.00 89.00 86 GLU A CA 1
ATOM 668 C C . GLU A 1 86 ? -3.221 -1.805 -14.157 1.00 89.00 86 GLU A C 1
ATOM 670 O O . GLU A 1 86 ? -2.516 -2.790 -13.914 1.00 89.00 86 GLU A O 1
ATOM 675 N N . TYR A 1 87 ? -4.078 -1.754 -15.179 1.00 94.06 87 TYR A N 1
ATOM 676 C CA . TYR A 1 87 ? -4.255 -2.834 -16.143 1.00 94.06 87 TYR A CA 1
ATOM 677 C C . TYR A 1 87 ? -2.944 -3.172 -16.869 1.00 94.06 87 TYR A C 1
ATOM 679 O O . TYR A 1 87 ? -2.517 -4.330 -16.877 1.00 94.06 87 TYR A O 1
ATOM 687 N N . ASP A 1 88 ? -2.259 -2.165 -17.418 1.00 90.75 88 ASP A N 1
ATOM 688 C CA . ASP A 1 88 ? -0.982 -2.357 -18.110 1.00 90.75 88 ASP A CA 1
ATOM 689 C C . ASP A 1 88 ? 0.096 -2.934 -17.160 1.00 90.75 88 ASP A C 1
ATOM 691 O O . ASP A 1 88 ? 0.886 -3.806 -17.542 1.00 90.75 88 ASP A O 1
ATOM 695 N N . ASP A 1 89 ? 0.119 -2.511 -15.893 1.00 88.81 89 ASP A N 1
ATOM 696 C CA . ASP A 1 89 ? 1.033 -3.043 -14.877 1.00 88.81 89 ASP A CA 1
ATOM 697 C C . ASP A 1 89 ? 0.707 -4.491 -14.482 1.00 88.81 89 ASP A C 1
ATOM 699 O O . ASP A 1 89 ? 1.614 -5.310 -14.292 1.00 88.81 89 ASP A O 1
ATOM 703 N N . GLU A 1 90 ? -0.572 -4.849 -14.354 1.00 92.44 90 GLU A N 1
ATOM 704 C CA . GLU A 1 90 ? -0.992 -6.237 -14.154 1.00 92.44 90 GLU A CA 1
ATOM 705 C C . GLU A 1 90 ? -0.545 -7.112 -15.322 1.00 92.44 90 GLU A C 1
ATOM 707 O O . GLU A 1 90 ? 0.052 -8.174 -15.113 1.00 92.44 90 GLU A O 1
ATOM 712 N N . LEU A 1 91 ? -0.734 -6.632 -16.547 1.00 92.56 91 LEU A N 1
ATOM 713 C CA . LEU A 1 91 ? -0.353 -7.353 -17.746 1.00 92.56 91 LEU A CA 1
ATOM 714 C C . LEU A 1 91 ? 1.158 -7.626 -17.792 1.00 92.56 91 LEU A C 1
ATOM 716 O O . LEU A 1 91 ? 1.569 -8.758 -18.061 1.00 92.56 91 LEU A O 1
ATOM 720 N N . LYS A 1 92 ? 1.989 -6.649 -17.399 1.00 90.38 92 LYS A N 1
ATOM 721 C CA . LYS A 1 92 ? 3.442 -6.836 -17.219 1.00 90.38 92 LYS A CA 1
ATOM 722 C C . LYS A 1 92 ? 3.780 -7.868 -16.144 1.00 90.38 92 LYS A C 1
ATOM 724 O O . LYS A 1 92 ? 4.714 -8.653 -16.317 1.00 90.38 92 LYS A O 1
ATOM 729 N N . ARG A 1 93 ? 3.050 -7.904 -15.021 1.00 91.62 93 ARG A N 1
ATOM 730 C CA . ARG A 1 93 ? 3.261 -8.920 -13.967 1.00 91.62 93 ARG A CA 1
ATOM 731 C C . ARG A 1 93 ? 2.923 -10.318 -14.472 1.00 91.62 93 ARG A C 1
ATOM 733 O O . ARG A 1 93 ? 3.666 -11.262 -14.191 1.00 91.62 93 ARG A O 1
ATOM 740 N N . VAL A 1 94 ? 1.829 -10.457 -15.221 1.00 92.94 94 VAL A N 1
ATOM 741 C CA . VAL A 1 94 ? 1.440 -11.727 -15.843 1.00 92.94 94 VAL A CA 1
ATOM 742 C C . VAL A 1 94 ? 2.487 -12.147 -16.869 1.00 92.94 94 VAL A C 1
ATOM 744 O O . VAL A 1 94 ? 2.932 -13.293 -16.827 1.00 92.94 94 VAL A O 1
ATOM 747 N N . GLU A 1 95 ? 2.941 -11.228 -17.721 1.00 91.38 95 GLU A N 1
ATOM 748 C CA . GLU A 1 95 ? 4.007 -11.468 -18.693 1.00 91.38 95 GLU A CA 1
ATOM 749 C C . GLU A 1 95 ? 5.296 -11.948 -18.007 1.00 91.38 95 GLU A C 1
ATOM 751 O O . GLU A 1 95 ? 5.801 -13.025 -18.327 1.00 91.38 95 GLU A O 1
ATOM 756 N N . LYS A 1 96 ? 5.784 -11.224 -16.988 1.00 90.50 96 LYS A N 1
ATOM 757 C CA . LYS A 1 96 ? 6.979 -11.598 -16.205 1.00 90.50 96 LYS A CA 1
ATOM 758 C C . LYS A 1 96 ? 6.825 -12.989 -15.586 1.00 90.50 96 LYS A C 1
ATOM 760 O O . LYS A 1 96 ? 7.747 -13.800 -15.647 1.00 90.50 96 LYS A O 1
ATOM 765 N N . LYS A 1 97 ? 5.648 -13.296 -15.029 1.00 92.81 97 LYS A N 1
ATOM 766 C CA . LYS A 1 97 ? 5.345 -14.605 -14.429 1.00 92.81 97 LYS A CA 1
ATOM 767 C C . LYS A 1 97 ? 5.311 -15.731 -15.463 1.00 92.81 97 LYS A C 1
ATOM 769 O O . LYS A 1 97 ? 5.715 -16.847 -15.150 1.00 92.81 97 LYS A O 1
ATOM 774 N N . LYS A 1 98 ? 4.789 -15.467 -16.663 1.00 91.38 98 LYS A N 1
ATOM 775 C CA . LYS A 1 98 ? 4.709 -16.448 -17.753 1.00 91.38 98 LYS A CA 1
ATOM 776 C C . LYS A 1 98 ? 6.069 -16.705 -18.391 1.00 91.38 98 LYS A C 1
ATOM 778 O O . 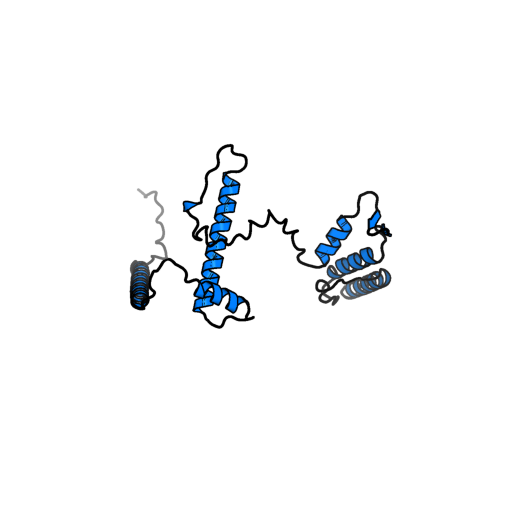LYS A 1 98 ? 6.367 -17.857 -18.690 1.00 91.38 98 LYS A O 1
ATOM 783 N N . ASN A 1 99 ? 6.876 -15.661 -18.556 1.00 92.19 99 ASN A N 1
ATOM 784 C CA . ASN A 1 99 ? 8.198 -15.756 -19.163 1.00 92.19 99 ASN A CA 1
ATOM 785 C C . ASN A 1 99 ? 9.217 -16.396 -18.213 1.00 92.19 99 ASN A C 1
ATOM 787 O O . ASN A 1 99 ? 9.961 -17.270 -18.648 1.00 92.19 99 ASN A O 1
ATOM 791 N N . GLY A 1 100 ? 9.208 -16.051 -16.919 1.00 89.75 100 GLY A N 1
ATOM 792 C CA . GLY A 1 100 ? 10.086 -16.667 -15.915 1.00 89.75 100 GLY A CA 1
ATOM 793 C C . GLY A 1 100 ? 11.543 -16.776 -16.389 1.00 89.75 100 GLY A C 1
ATOM 794 O O . GLY A 1 100 ? 12.099 -15.804 -16.893 1.00 89.75 100 GLY A O 1
ATOM 795 N N . ASP A 1 101 ? 12.118 -17.979 -16.292 1.00 89.00 101 ASP A N 1
ATOM 796 C CA . ASP A 1 101 ? 13.476 -18.296 -16.771 1.00 89.00 101 ASP A CA 1
ATOM 797 C C . ASP A 1 101 ? 13.491 -18.949 -18.171 1.00 89.00 101 ASP A C 1
ATOM 799 O O . ASP A 1 101 ? 14.454 -19.619 -18.564 1.00 89.00 101 ASP A O 1
ATOM 803 N N . ALA A 1 102 ? 12.401 -18.831 -18.935 1.00 89.19 102 ALA A N 1
ATOM 804 C CA . ALA A 1 102 ? 12.323 -19.415 -20.266 1.00 89.19 102 ALA A CA 1
ATOM 805 C C . ALA A 1 102 ? 13.301 -18.718 -21.227 1.00 89.19 102 ALA A C 1
ATOM 807 O O . ALA A 1 102 ? 13.441 -17.500 -21.244 1.00 89.19 102 ALA A O 1
ATOM 808 N N . LYS A 1 103 ? 13.950 -19.499 -22.101 1.00 89.31 103 LYS A N 1
ATOM 809 C CA . LYS A 1 103 ? 14.875 -18.969 -23.127 1.00 89.31 103 LYS A CA 1
ATOM 810 C C . LYS A 1 103 ? 14.176 -18.168 -24.231 1.00 89.31 103 LYS A C 1
ATOM 812 O O . LYS A 1 103 ? 14.847 -17.524 -25.030 1.00 89.31 103 LYS A O 1
ATOM 817 N N . VAL A 1 104 ? 12.852 -18.268 -24.309 1.00 92.06 104 VAL A N 1
ATOM 818 C CA . VAL A 1 104 ? 11.997 -17.570 -25.269 1.00 92.06 104 VAL A CA 1
ATOM 819 C C . VAL A 1 104 ? 10.880 -16.908 -24.474 1.00 92.06 104 VAL A C 1
ATOM 821 O O . VAL A 1 104 ? 10.227 -17.582 -23.677 1.00 92.06 104 VAL A O 1
ATOM 824 N N . SER A 1 105 ? 10.672 -15.613 -24.694 1.00 89.12 105 SER A N 1
ATOM 825 C CA . SER A 1 105 ? 9.630 -14.820 -24.047 1.00 89.12 105 SER A CA 1
ATOM 826 C C . SER A 1 105 ? 8.463 -14.545 -24.995 1.00 89.12 105 SER A C 1
ATOM 828 O O . SER A 1 105 ? 8.627 -14.453 -26.213 1.00 89.12 105 SER A O 1
ATOM 830 N N . VAL A 1 106 ? 7.273 -14.405 -24.420 1.00 90.69 106 VAL A N 1
ATOM 831 C CA . VAL A 1 106 ? 6.069 -13.900 -25.083 1.00 90.69 106 VAL A CA 1
ATOM 832 C C . VAL A 1 106 ? 5.832 -12.483 -24.581 1.00 90.69 106 VAL A C 1
ATOM 834 O O . VAL A 1 106 ? 5.852 -12.277 -23.370 1.00 90.69 106 VAL A O 1
ATOM 837 N N . SER A 1 107 ? 5.604 -11.532 -25.487 1.00 89.38 107 SER A N 1
ATOM 838 C CA . SER A 1 107 ? 5.271 -10.152 -25.129 1.00 89.38 107 SER A CA 1
ATOM 839 C C . SER A 1 107 ? 3.777 -9.869 -25.251 1.00 89.38 107 SER A C 1
ATOM 841 O O . SER A 1 107 ? 3.109 -10.372 -26.159 1.00 89.38 107 SER A O 1
ATOM 843 N N . TYR A 1 108 ? 3.251 -9.040 -24.345 1.00 91.06 108 TYR A N 1
ATOM 844 C CA . TYR A 1 108 ? 1.855 -8.585 -24.370 1.00 91.06 108 TYR A CA 1
ATOM 845 C C . TYR A 1 108 ? 1.690 -7.133 -24.835 1.00 91.06 108 TYR A C 1
ATOM 847 O O . TYR A 1 108 ? 0.649 -6.519 -24.632 1.00 91.06 108 TYR A O 1
ATOM 855 N N . ASP A 1 109 ? 2.680 -6.623 -25.566 1.00 87.19 109 ASP A N 1
ATOM 856 C CA . ASP A 1 109 ? 2.739 -5.251 -26.077 1.00 87.19 109 ASP A CA 1
ATOM 857 C C . ASP A 1 109 ? 1.496 -4.777 -26.845 1.00 87.19 109 ASP A C 1
ATOM 859 O O . ASP A 1 109 ? 1.168 -3.594 -26.811 1.00 87.19 109 ASP A O 1
ATOM 863 N N . ASN A 1 110 ? 0.814 -5.687 -27.544 1.00 89.00 110 ASN A N 1
ATOM 864 C CA . ASN A 1 110 ? -0.356 -5.370 -28.370 1.00 89.00 110 ASN A CA 1
ATOM 865 C C . ASN A 1 110 ? -1.643 -5.158 -27.563 1.00 89.00 110 ASN A C 1
ATOM 867 O O . ASN A 1 110 ? -2.658 -4.771 -28.136 1.00 89.00 110 ASN A O 1
ATOM 871 N N . TYR A 1 111 ? -1.619 -5.472 -26.272 1.00 89.69 111 TYR A N 1
ATOM 872 C CA . TYR A 1 111 ? -2.774 -5.377 -25.385 1.00 89.69 111 TYR A CA 1
ATOM 873 C C . TYR A 1 111 ? -2.676 -4.180 -24.437 1.00 89.69 111 TYR A C 1
ATOM 875 O O . TYR A 1 111 ? -3.617 -3.946 -23.689 1.00 89.69 111 TYR A O 1
ATOM 883 N N . PHE A 1 112 ? -1.568 -3.431 -24.459 1.00 88.88 112 PHE A N 1
ATOM 884 C CA . PHE A 1 112 ? -1.456 -2.215 -23.663 1.00 88.88 112 PHE A CA 1
ATOM 885 C C . PHE A 1 112 ? -2.432 -1.156 -24.156 1.00 88.88 112 PHE A C 1
ATOM 887 O O . PHE A 1 112 ? -2.541 -0.903 -25.360 1.00 88.88 112 PHE A O 1
ATOM 894 N N . ILE A 1 113 ? -3.124 -0.536 -23.206 1.00 87.81 113 ILE A N 1
ATOM 895 C CA . ILE A 1 113 ? -4.095 0.520 -23.487 1.00 87.81 113 ILE A CA 1
ATOM 896 C C . ILE A 1 113 ? -3.365 1.855 -23.609 1.00 87.81 113 ILE A C 1
ATOM 898 O O . ILE A 1 113 ? -3.663 2.640 -24.511 1.00 87.81 113 ILE A O 1
ATOM 902 N N . ILE A 1 114 ? -2.362 2.098 -22.758 1.00 82.81 114 ILE A N 1
ATOM 903 C CA . ILE A 1 114 ? -1.613 3.350 -22.770 1.00 82.81 114 ILE A CA 1
ATOM 904 C C . ILE A 1 114 ? -0.555 3.299 -23.881 1.00 82.81 114 ILE A C 1
ATOM 906 O O . ILE A 1 114 ? 0.344 2.449 -23.866 1.00 82.81 114 ILE A O 1
ATOM 910 N N . PRO A 1 115 ? -0.586 4.241 -24.844 1.00 78.56 115 PRO A N 1
ATOM 911 C CA . PRO A 1 115 ? 0.445 4.330 -25.862 1.00 78.56 115 PRO A CA 1
ATOM 912 C C . PRO A 1 115 ? 1.835 4.483 -25.240 1.00 78.56 115 PRO A C 1
ATOM 914 O O . PRO A 1 115 ? 2.076 5.380 -24.433 1.00 78.56 115 PRO A O 1
ATOM 917 N N . LYS A 1 116 ? 2.793 3.666 -25.692 1.00 69.56 116 LYS A N 1
ATOM 918 C CA . LYS A 1 116 ? 4.172 3.638 -25.166 1.00 69.56 116 LYS A CA 1
ATOM 919 C C . LYS A 1 116 ? 4.884 5.000 -25.147 1.00 69.56 116 LYS A C 1
ATOM 921 O O . LYS A 1 116 ? 5.795 5.185 -24.357 1.00 69.56 116 LYS A O 1
ATOM 926 N N . HIS A 1 117 ? 4.483 5.940 -26.006 1.00 66.44 117 HIS A N 1
ATOM 927 C CA . HIS A 1 117 ? 5.057 7.289 -26.083 1.00 66.44 117 HIS A CA 1
ATOM 928 C C . HIS A 1 117 ? 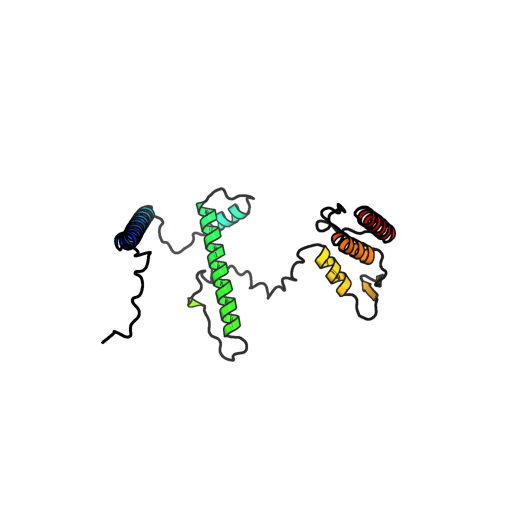4.498 8.270 -25.033 1.00 66.44 117 HIS A C 1
ATOM 930 O O . HIS A 1 117 ? 5.101 9.313 -24.802 1.00 66.44 117 HIS A O 1
ATOM 936 N N . LEU A 1 118 ? 3.351 7.950 -24.421 1.00 63.72 118 LEU A N 1
ATOM 937 C CA . LEU A 1 118 ? 2.736 8.705 -23.319 1.00 63.72 118 LEU A CA 1
ATOM 938 C C . LEU A 1 118 ? 3.141 8.166 -21.951 1.00 63.72 118 LEU A C 1
ATOM 940 O O . LEU A 1 118 ? 2.958 8.844 -20.940 1.00 63.72 118 LEU A O 1
ATOM 944 N N . ILE A 1 119 ? 3.725 6.967 -21.921 1.00 62.38 119 ILE A N 1
ATOM 945 C CA . ILE A 1 119 ? 4.508 6.500 -20.787 1.00 62.38 119 ILE A CA 1
ATOM 946 C C . ILE A 1 119 ? 5.756 7.383 -20.772 1.00 62.38 119 ILE A C 1
ATOM 948 O O . ILE A 1 119 ? 6.783 7.049 -21.360 1.00 62.38 119 ILE A O 1
ATOM 952 N N . TYR A 1 120 ? 5.629 8.572 -20.177 1.00 51.09 120 TYR A N 1
ATOM 953 C CA . TYR A 1 120 ? 6.772 9.405 -19.841 1.00 51.09 120 TYR A CA 1
ATOM 954 C C . TYR A 1 120 ? 7.790 8.495 -19.165 1.00 51.09 120 TYR A C 1
ATOM 956 O O . TYR A 1 120 ? 7.400 7.649 -18.356 1.00 51.09 120 TYR A O 1
ATOM 964 N N . ASP A 1 121 ? 9.060 8.651 -19.527 1.00 46.38 121 ASP A N 1
ATOM 965 C CA . ASP A 1 121 ? 10.206 7.907 -19.008 1.00 46.38 121 ASP A CA 1
ATOM 966 C C . ASP A 1 121 ? 10.429 8.232 -17.513 1.00 46.38 121 ASP A C 1
ATOM 968 O O . ASP A 1 121 ? 11.520 8.579 -17.074 1.00 46.38 121 ASP A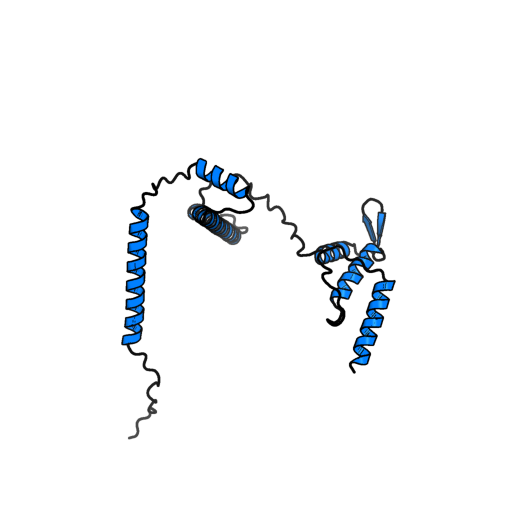 O 1
ATOM 972 N N . SER A 1 122 ? 9.399 8.080 -16.671 1.00 42.88 122 SER A N 1
ATOM 973 C CA . SER A 1 122 ? 9.574 7.277 -15.475 1.00 42.88 122 SER A CA 1
ATOM 974 C C . SER A 1 122 ? 10.068 5.947 -16.000 1.00 42.88 122 SER A C 1
ATOM 976 O O . SER A 1 122 ? 9.288 5.044 -16.317 1.00 42.88 122 SER A O 1
ATOM 978 N N . LYS A 1 123 ? 11.398 5.859 -16.113 1.00 39.81 123 LYS A N 1
ATOM 979 C CA . LYS A 1 123 ? 12.117 4.598 -16.062 1.00 39.81 123 LYS A CA 1
ATOM 980 C C . LYS A 1 123 ? 11.316 3.685 -15.146 1.00 39.81 123 LYS A C 1
ATOM 982 O O . LYS A 1 123 ? 10.864 4.183 -14.111 1.00 39.81 123 LYS A O 1
ATOM 987 N N . PRO A 1 124 ? 11.087 2.412 -15.503 1.00 44.41 124 PRO A N 1
ATOM 988 C CA . PRO A 1 124 ? 10.541 1.478 -14.536 1.00 44.41 124 PRO A CA 1
ATOM 989 C C . PRO A 1 124 ? 11.473 1.604 -13.343 1.00 44.41 124 PRO A C 1
ATOM 991 O O . PRO A 1 124 ? 12.632 1.221 -13.482 1.00 44.41 124 PRO A O 1
ATOM 994 N N . ASP A 1 125 ? 11.019 2.297 -12.293 1.00 44.72 125 ASP A N 1
ATOM 995 C CA . ASP A 1 125 ? 11.820 2.662 -11.134 1.00 44.72 125 ASP A CA 1
ATOM 996 C C . ASP A 1 125 ? 12.587 1.407 -10.799 1.00 44.72 125 ASP A C 1
ATOM 998 O O . ASP A 1 125 ? 11.910 0.424 -10.508 1.00 44.72 125 ASP A O 1
ATOM 1002 N N . GLU A 1 126 ? 13.910 1.414 -11.023 1.00 42.53 126 GLU A N 1
ATOM 1003 C CA . GLU A 1 126 ? 14.786 0.253 -11.235 1.00 42.53 126 GLU A CA 1
ATOM 1004 C C . GLU A 1 126 ? 14.539 -0.837 -10.208 1.00 42.53 126 GLU A C 1
ATOM 1006 O O . GLU A 1 126 ? 15.295 -0.912 -9.252 1.00 42.53 126 GLU A O 1
ATOM 1011 N N . GLU A 1 127 ? 13.450 -1.601 -10.350 1.00 42.50 127 GLU A N 1
ATOM 1012 C CA . GLU A 1 127 ? 12.794 -2.244 -9.211 1.00 42.50 127 GLU A CA 1
ATOM 1013 C C . GLU A 1 127 ? 13.172 -1.509 -7.922 1.00 42.50 127 GLU A C 1
ATOM 1015 O O . GLU A 1 127 ? 13.877 -2.119 -7.120 1.00 42.50 127 GLU A O 1
ATOM 1020 N N . HIS A 1 128 ? 12.913 -0.176 -7.817 1.00 41.81 128 HIS A N 1
ATOM 1021 C CA . HIS A 1 128 ? 13.278 0.569 -6.609 1.00 41.81 128 HIS A CA 1
ATOM 1022 C C . HIS A 1 128 ? 12.687 -0.319 -5.554 1.00 41.81 128 HIS A C 1
ATOM 1024 O O . HIS A 1 128 ? 11.471 -0.532 -5.565 1.00 41.81 128 HIS A O 1
ATOM 1030 N N . ILE A 1 129 ? 13.561 -0.975 -4.787 1.00 46.69 129 ILE A N 1
ATOM 1031 C CA . ILE A 1 129 ? 13.152 -1.842 -3.715 1.00 46.69 129 ILE A CA 1
ATOM 1032 C C . ILE A 1 129 ? 12.369 -0.837 -2.916 1.00 46.69 129 ILE A C 1
ATOM 1034 O O . ILE A 1 129 ? 12.957 0.070 -2.329 1.00 46.69 129 ILE A O 1
ATOM 1038 N N . VAL A 1 130 ? 11.042 -0.878 -3.047 1.00 48.19 130 VAL A N 1
ATOM 1039 C CA . VAL A 1 130 ? 10.152 -0.127 -2.202 1.00 48.19 130 VAL A CA 1
ATOM 1040 C C . VAL A 1 130 ? 10.436 -0.859 -0.922 1.00 48.19 130 VAL A C 1
ATOM 1042 O O . VAL A 1 130 ? 9.876 -1.930 -0.683 1.00 48.19 130 VAL A O 1
ATOM 1045 N N . GLU A 1 131 ? 11.478 -0.401 -0.223 1.00 57.50 131 GLU A N 1
ATOM 1046 C CA . GLU A 1 131 ? 11.844 -0.831 1.101 1.00 57.50 131 GLU A CA 1
ATOM 1047 C C . GLU A 1 131 ? 10.514 -0.743 1.791 1.00 57.50 131 GLU A C 1
ATOM 1049 O O . GLU A 1 131 ? 9.979 0.362 1.876 1.00 57.50 131 GLU A O 1
ATOM 1054 N N . LYS A 1 132 ? 9.898 -1.913 2.027 1.00 63.38 132 LYS A N 1
ATOM 1055 C CA . LYS A 1 132 ? 8.482 -2.013 2.371 1.00 63.38 132 LYS A CA 1
ATOM 1056 C C . LYS A 1 132 ? 8.266 -0.987 3.454 1.00 63.38 132 LYS A C 1
ATOM 1058 O O . LYS A 1 132 ? 8.792 -1.187 4.547 1.00 63.38 132 LYS A O 1
ATOM 1063 N N . LYS A 1 133 ? 7.639 0.135 3.090 1.00 70.38 133 LYS A N 1
ATOM 1064 C CA . LYS A 1 133 ? 7.625 1.289 3.968 1.00 70.38 133 LYS A CA 1
ATOM 1065 C C . LYS A 1 133 ? 6.873 0.810 5.186 1.00 70.38 133 LYS A C 1
ATOM 1067 O O . LYS A 1 133 ? 5.750 0.329 5.044 1.00 70.38 133 LYS A O 1
ATOM 1072 N N . ASP A 1 134 ? 7.557 0.832 6.319 1.00 79.19 134 ASP A N 1
ATOM 1073 C CA . ASP A 1 134 ? 7.010 0.314 7.561 1.00 79.19 134 ASP A CA 1
ATOM 1074 C C . ASP A 1 134 ? 5.643 0.955 7.796 1.00 79.19 134 ASP A C 1
ATOM 1076 O O . ASP A 1 134 ? 5.487 2.171 7.632 1.00 79.19 134 ASP A O 1
ATOM 1080 N N . TRP A 1 135 ? 4.645 0.122 8.100 1.00 74.38 135 TRP A N 1
ATOM 1081 C CA . TRP A 1 135 ? 3.257 0.569 8.241 1.00 74.38 135 TRP A CA 1
ATOM 1082 C C . TRP A 1 135 ? 3.111 1.551 9.402 1.00 74.38 135 TRP A C 1
ATOM 1084 O O . TRP A 1 135 ? 2.275 2.453 9.356 1.00 74.38 135 TRP A O 1
ATOM 1094 N N . ASP A 1 136 ? 3.950 1.397 10.426 1.00 82.94 136 ASP A N 1
ATOM 1095 C CA . ASP A 1 136 ? 4.019 2.278 11.578 1.00 82.94 136 ASP A CA 1
ATOM 1096 C C . ASP A 1 136 ? 5.437 2.365 12.170 1.00 82.94 136 ASP A C 1
ATOM 1098 O O . ASP A 1 136 ? 6.396 1.718 11.734 1.00 82.94 136 ASP A O 1
ATOM 1102 N N . ARG A 1 137 ? 5.583 3.188 13.215 1.00 82.81 137 ARG A N 1
ATOM 1103 C CA . ARG A 1 137 ? 6.857 3.339 13.923 1.00 82.81 137 ARG A CA 1
ATOM 1104 C C . ARG A 1 137 ? 7.255 2.075 14.690 1.00 82.81 137 ARG A C 1
ATOM 1106 O O . ARG A 1 137 ? 8.449 1.857 14.906 1.00 82.81 137 ARG A O 1
ATOM 1113 N N . PHE A 1 138 ? 6.309 1.240 15.112 1.00 84.50 138 PHE A N 1
ATOM 1114 C CA . PHE A 1 138 ? 6.626 0.019 15.846 1.00 84.50 138 PHE A CA 1
ATOM 1115 C C . PHE A 1 138 ? 7.310 -1.013 14.955 1.00 84.50 138 PHE A C 1
ATOM 1117 O O . PHE A 1 138 ? 8.311 -1.585 15.383 1.00 84.50 138 PHE A O 1
ATOM 1124 N N . GLU A 1 139 ? 6.871 -1.165 13.709 1.00 83.94 139 GLU A N 1
ATOM 1125 C CA . GLU A 1 139 ? 7.514 -2.030 12.725 1.00 83.94 139 GLU A CA 1
ATOM 1126 C C . GLU A 1 139 ? 8.956 -1.566 12.449 1.00 83.94 139 GLU A C 1
ATOM 1128 O O . GLU A 1 139 ? 9.878 -2.390 12.490 1.00 83.94 139 GLU A O 1
ATOM 1133 N N . THR A 1 140 ? 9.188 -0.246 12.319 1.00 84.06 140 THR A N 1
ATOM 1134 C CA . THR A 1 140 ? 10.558 0.304 12.200 1.00 84.06 140 THR A CA 1
ATOM 1135 C C . THR A 1 140 ? 11.426 -0.088 13.398 1.00 84.06 140 THR A C 1
ATOM 1137 O O . THR A 1 140 ? 12.554 -0.561 13.251 1.00 84.06 140 THR A O 1
ATOM 1140 N N . ASN A 1 141 ? 10.881 0.040 14.610 1.00 84.25 141 ASN A N 1
ATOM 1141 C CA . ASN A 1 141 ? 11.597 -0.232 15.852 1.00 84.25 141 ASN A CA 1
ATOM 1142 C C . ASN A 1 141 ? 11.902 -1.731 16.029 1.00 84.25 141 ASN A C 1
ATOM 1144 O O . ASN A 1 141 ? 12.968 -2.095 16.537 1.00 84.25 141 ASN A O 1
ATOM 1148 N N . GLU A 1 142 ? 10.989 -2.610 15.614 1.00 84.56 142 GLU A N 1
ATOM 1149 C CA . GLU A 1 142 ? 11.199 -4.058 15.639 1.00 84.56 142 GLU A CA 1
ATOM 1150 C C . GLU A 1 142 ? 12.285 -4.489 14.652 1.00 84.56 142 GLU A C 1
ATOM 1152 O O . GLU A 1 142 ? 13.161 -5.279 15.022 1.00 84.56 142 GLU A O 1
ATOM 1157 N N . LYS A 1 143 ? 12.294 -3.924 13.438 1.00 84.50 143 LYS A N 1
ATOM 1158 C CA . LYS A 1 143 ? 13.350 -4.157 12.441 1.00 84.50 143 LYS A CA 1
ATOM 1159 C C . LYS A 1 143 ? 14.706 -3.650 12.929 1.00 84.50 143 LYS A C 1
ATOM 1161 O O . LYS A 1 143 ? 15.702 -4.370 12.822 1.00 84.50 143 LYS A O 1
ATOM 1166 N N . GLU A 1 144 ? 14.751 -2.472 13.552 1.00 81.94 144 GLU A N 1
ATOM 1167 C CA . GLU A 1 144 ? 15.975 -1.947 14.166 1.00 81.94 144 GLU A CA 1
ATOM 1168 C C . GLU A 1 144 ? 16.531 -2.895 15.240 1.00 81.94 144 GLU A C 1
ATOM 1170 O O . GLU A 1 144 ? 17.737 -3.144 15.273 1.00 81.94 144 GLU A O 1
ATOM 1175 N N . PHE A 1 145 ? 15.682 -3.478 16.090 1.00 79.12 145 PHE A N 1
ATOM 1176 C CA . PHE A 1 145 ? 16.126 -4.469 17.075 1.00 79.12 145 PHE A CA 1
ATOM 1177 C C . PHE A 1 145 ? 16.555 -5.795 16.433 1.00 79.12 145 PHE A C 1
ATOM 1179 O O . PHE A 1 145 ? 17.573 -6.368 16.829 1.00 79.12 145 PHE A O 1
ATOM 1186 N N . ALA A 1 146 ? 15.803 -6.286 15.445 1.00 80.19 146 ALA A N 1
ATOM 1187 C CA . ALA A 1 146 ? 16.113 -7.521 14.726 1.00 80.19 146 ALA A CA 1
ATOM 1188 C C . ALA A 1 146 ? 17.441 -7.431 13.959 1.00 80.19 146 ALA A C 1
ATOM 1190 O O . ALA A 1 146 ? 18.093 -8.452 13.743 1.00 80.19 146 ALA A O 1
ATOM 1191 N N . SER A 1 147 ? 17.874 -6.215 13.609 1.00 80.06 147 SER A N 1
ATOM 1192 C CA . SER A 1 147 ? 19.164 -5.973 12.963 1.00 80.06 147 SER A CA 1
ATOM 1193 C C . SER A 1 147 ? 20.380 -6.262 13.864 1.00 80.06 147 SER A C 1
ATOM 1195 O O . SER A 1 147 ? 21.497 -6.394 13.359 1.00 80.06 147 SER A O 1
ATOM 1197 N N . LEU A 1 148 ? 20.199 -6.408 15.188 1.00 81.00 148 LEU A N 1
ATOM 1198 C CA . LEU A 1 148 ? 21.296 -6.738 16.101 1.00 81.00 148 LEU A CA 1
ATOM 1199 C C . LEU A 1 148 ? 21.852 -8.150 15.822 1.00 81.00 148 LEU A C 1
ATOM 1201 O O . LEU A 1 148 ? 21.130 -9.145 15.949 1.00 81.00 148 LEU A O 1
ATOM 1205 N N . PRO A 1 149 ? 23.160 -8.290 15.529 1.00 80.69 149 PRO A N 1
ATOM 1206 C CA . PRO A 1 149 ? 23.758 -9.582 15.213 1.00 80.69 149 PRO A CA 1
ATOM 1207 C C . PRO A 1 149 ? 23.764 -10.517 16.432 1.00 80.69 149 PRO A C 1
ATOM 1209 O O . PRO A 1 149 ? 23.735 -10.083 17.589 1.00 80.69 149 PRO A O 1
ATOM 1212 N N . LYS A 1 150 ? 23.917 -11.831 16.192 1.00 82.19 150 LYS A N 1
ATOM 1213 C CA . LYS A 1 150 ? 24.011 -12.860 17.256 1.00 82.19 150 LYS A CA 1
ATOM 1214 C C . LYS A 1 150 ? 25.083 -12.552 18.314 1.00 82.19 150 LYS A C 1
ATOM 1216 O O . LYS A 1 150 ? 24.931 -12.960 19.461 1.00 82.19 150 LYS A O 1
ATOM 1221 N N . ARG A 1 151 ? 26.115 -11.782 17.944 1.00 83.19 151 ARG A N 1
ATOM 1222 C CA . ARG A 1 151 ? 27.194 -11.291 18.819 1.00 83.19 151 ARG A CA 1
ATOM 1223 C C . ARG A 1 151 ? 26.706 -10.377 19.960 1.00 83.19 151 ARG A C 1
ATOM 1225 O O . ARG A 1 151 ? 27.415 -10.221 20.944 1.00 83.19 151 ARG A O 1
ATOM 1232 N N . GLY A 1 152 ? 25.496 -9.817 19.872 1.00 81.50 152 GLY A N 1
ATOM 1233 C CA . GLY A 1 152 ? 24.833 -9.118 20.981 1.00 81.50 152 GLY A CA 1
ATOM 1234 C C . GLY A 1 152 ? 25.073 -7.608 21.076 1.00 81.50 152 GLY A C 1
ATOM 1235 O O . GLY A 1 152 ? 24.475 -6.966 21.941 1.00 81.50 152 GLY A O 1
ATOM 1236 N N . TYR A 1 153 ? 25.888 -7.045 20.186 1.00 86.88 153 TYR A N 1
ATOM 1237 C CA . TYR A 1 153 ? 26.135 -5.610 20.058 1.00 86.88 153 TYR A CA 1
ATOM 1238 C C . TYR A 1 153 ? 26.485 -5.252 18.607 1.00 86.88 153 TYR A C 1
ATOM 1240 O O . TYR A 1 153 ? 26.888 -6.127 17.835 1.00 86.88 153 TYR A O 1
ATOM 1248 N N . MET A 1 154 ? 26.347 -3.977 18.247 1.00 87.50 154 MET A N 1
ATOM 1249 C CA . MET A 1 154 ? 26.765 -3.421 16.960 1.00 87.50 154 MET A CA 1
ATOM 1250 C C . MET A 1 154 ? 27.368 -2.025 17.142 1.00 87.50 154 MET A C 1
ATOM 1252 O O . MET A 1 154 ? 27.016 -1.322 18.084 1.00 87.50 154 MET A O 1
ATOM 1256 N N . MET A 1 155 ? 28.265 -1.625 16.244 1.00 86.31 155 MET A N 1
ATOM 1257 C CA . MET A 1 155 ? 28.778 -0.254 16.200 1.00 86.31 155 MET A CA 1
ATOM 1258 C C . MET A 1 155 ? 27.904 0.547 15.232 1.00 86.31 155 MET A C 1
ATOM 1260 O O . MET A 1 155 ? 27.908 0.244 14.040 1.00 86.31 155 MET A O 1
ATOM 1264 N N . LYS A 1 156 ? 27.144 1.523 15.733 1.00 83.75 156 LYS A N 1
ATOM 1265 C CA . LYS A 1 156 ? 26.420 2.507 14.912 1.00 83.75 156 LYS A CA 1
ATOM 1266 C C . LYS A 1 156 ? 27.071 3.866 15.137 1.00 83.75 156 LYS A C 1
ATOM 1268 O O . LYS A 1 156 ? 27.259 4.251 16.281 1.00 83.75 156 LYS A O 1
ATOM 1273 N N . ASP A 1 157 ? 27.472 4.542 14.064 1.00 83.62 157 ASP A N 1
ATOM 1274 C CA . ASP A 1 157 ? 28.031 5.905 14.109 1.00 83.62 157 ASP A CA 1
ATOM 1275 C C . ASP A 1 157 ? 29.210 6.094 15.088 1.00 83.62 157 ASP A C 1
ATOM 1277 O O . ASP A 1 157 ? 29.406 7.153 15.674 1.00 83.62 157 ASP A O 1
ATOM 1281 N N . GLY A 1 158 ? 30.017 5.042 15.274 1.00 85.44 158 GLY A N 1
ATOM 1282 C CA . GLY A 1 158 ? 31.152 5.041 16.205 1.00 85.44 158 GLY A CA 1
ATOM 1283 C C . GLY A 1 158 ? 30.793 4.739 17.666 1.00 85.44 158 GLY A C 1
ATOM 1284 O O . GLY A 1 158 ? 31.700 4.556 18.476 1.00 85.44 158 GLY A O 1
ATOM 1285 N N . GLU A 1 159 ? 29.508 4.593 17.998 1.00 86.31 159 GLU A N 1
ATOM 1286 C CA . GLU A 1 159 ? 29.019 4.216 19.324 1.00 86.31 159 GLU A CA 1
ATOM 1287 C C . GLU A 1 159 ? 28.623 2.730 19.384 1.00 86.31 159 GLU A C 1
ATOM 1289 O O . GLU A 1 159 ? 28.054 2.155 18.450 1.00 86.31 159 GLU A O 1
ATOM 1294 N N . MET A 1 160 ? 28.946 2.073 20.503 1.00 87.19 160 MET A N 1
ATOM 1295 C CA . MET A 1 160 ? 28.602 0.670 20.730 1.00 87.19 160 MET A CA 1
ATOM 1296 C C . MET A 1 160 ? 27.167 0.547 21.250 1.00 87.19 160 MET A C 1
ATOM 1298 O O . MET A 1 160 ? 26.899 0.721 22.437 1.00 87.19 160 MET A O 1
ATOM 1302 N N . VAL A 1 161 ? 26.258 0.140 20.372 1.00 87.88 161 VAL A N 1
ATOM 1303 C CA . VAL A 1 161 ? 24.865 -0.146 20.711 1.00 87.88 161 VAL A CA 1
ATOM 1304 C C . VAL A 1 161 ? 24.731 -1.612 21.114 1.00 87.88 161 VAL A C 1
ATOM 1306 O O . VAL A 1 161 ? 25.121 -2.527 20.385 1.00 87.88 161 VAL A O 1
ATOM 1309 N N . THR A 1 162 ? 24.156 -1.863 22.288 1.00 89.19 162 THR A N 1
ATOM 1310 C CA . THR A 1 162 ? 23.942 -3.218 22.818 1.00 89.19 162 THR A CA 1
ATOM 1311 C C . THR A 1 162 ? 22.456 -3.516 22.979 1.00 89.19 162 THR A C 1
ATOM 1313 O O . THR A 1 162 ? 21.613 -2.621 22.964 1.00 89.19 162 THR A O 1
ATOM 1316 N N . LYS A 1 163 ? 22.115 -4.781 23.250 1.00 85.31 163 LYS A N 1
ATOM 1317 C CA . LYS A 1 163 ? 20.751 -5.175 23.660 1.00 85.31 163 LYS A CA 1
ATOM 1318 C C . LYS A 1 163 ? 20.246 -4.446 24.919 1.00 85.31 163 LYS A C 1
ATOM 1320 O O . LYS A 1 163 ? 19.048 -4.466 25.192 1.00 85.31 163 LYS A O 1
ATOM 1325 N N . HIS A 1 164 ? 21.145 -3.853 25.707 1.00 84.81 164 HIS A N 1
ATOM 1326 C CA . HIS A 1 164 ? 20.825 -3.150 26.948 1.00 84.81 164 HIS A CA 1
ATOM 1327 C C . HIS A 1 164 ? 20.717 -1.633 26.783 1.00 84.81 164 HIS A C 1
ATOM 1329 O O . HIS A 1 164 ? 20.518 -0.941 27.779 1.00 84.81 164 HIS A O 1
ATOM 1335 N N . ASP A 1 165 ? 20.785 -1.119 25.554 1.00 89.38 165 ASP A N 1
ATOM 1336 C CA . ASP A 1 165 ? 20.578 0.300 25.291 1.00 89.38 165 ASP A CA 1
ATOM 1337 C C . ASP A 1 165 ? 19.214 0.766 25.835 1.00 89.38 165 ASP A C 1
ATOM 1339 O O . ASP A 1 165 ? 18.172 0.125 25.647 1.00 89.38 165 ASP A O 1
ATOM 1343 N N . SER A 1 166 ? 19.245 1.881 26.561 1.00 88.56 166 SER A N 1
ATOM 1344 C CA . SER A 1 166 ? 18.083 2.542 27.144 1.00 88.56 166 SER A CA 1
ATOM 1345 C C . SER A 1 166 ? 17.041 2.952 26.100 1.00 88.56 166 SER A C 1
ATOM 1347 O O . SER A 1 166 ? 15.846 2.834 26.368 1.00 88.56 166 SER A O 1
ATOM 1349 N N . VAL A 1 167 ? 17.467 3.364 24.902 1.00 89.31 167 VAL A N 1
ATOM 1350 C CA . VAL A 1 167 ? 16.572 3.818 23.830 1.00 89.31 167 VAL A CA 1
ATOM 1351 C C . VAL A 1 167 ? 15.845 2.628 23.212 1.00 89.31 167 VAL A C 1
ATOM 1353 O O . VAL A 1 167 ? 14.617 2.635 23.105 1.00 89.31 167 VAL A O 1
ATOM 1356 N N . ILE A 1 168 ? 16.592 1.570 22.888 1.00 88.38 168 ILE A N 1
ATOM 1357 C CA . ILE A 1 168 ? 16.050 0.320 22.341 1.00 88.38 168 ILE A CA 1
ATOM 1358 C C . ILE A 1 168 ? 15.097 -0.336 23.342 1.00 88.38 168 ILE A C 1
ATOM 1360 O O . ILE A 1 168 ? 13.977 -0.712 22.991 1.00 88.38 168 ILE A O 1
ATOM 1364 N N . ASN A 1 169 ? 15.503 -0.446 24.611 1.00 90.62 169 ASN A N 1
ATOM 1365 C CA . ASN A 1 169 ? 14.631 -0.992 25.651 1.00 90.62 169 ASN A CA 1
ATOM 1366 C C . ASN A 1 169 ? 13.412 -0.102 25.901 1.00 90.62 169 ASN A C 1
ATOM 1368 O O . ASN A 1 169 ? 12.325 -0.626 26.132 1.00 90.62 169 ASN A O 1
ATOM 1372 N N . GLY A 1 170 ? 13.567 1.220 25.793 1.00 92.12 170 GLY A N 1
ATOM 1373 C CA . GLY A 1 170 ? 12.478 2.182 25.902 1.00 92.12 170 GLY A CA 1
ATOM 1374 C C . GLY A 1 170 ? 11.384 1.959 24.862 1.00 92.12 170 GLY A C 1
ATOM 1375 O O . GLY A 1 170 ? 10.209 1.848 25.218 1.00 92.12 170 GLY A O 1
ATOM 1376 N N . ARG A 1 171 ? 11.776 1.825 23.591 1.00 91.62 171 ARG A N 1
ATOM 1377 C CA . ARG A 1 171 ? 10.869 1.497 22.478 1.00 91.62 171 ARG A CA 1
ATOM 1378 C C . ARG A 1 171 ? 10.229 0.125 22.663 1.00 91.62 171 ARG A C 1
ATOM 1380 O O . ARG A 1 171 ? 9.022 -0.028 22.534 1.00 91.62 171 ARG A O 1
ATOM 1387 N N . ARG A 1 172 ? 11.010 -0.874 23.085 1.00 90.56 172 ARG A N 1
ATOM 1388 C CA . ARG A 1 172 ? 10.497 -2.227 23.347 1.00 90.56 172 ARG A CA 1
ATOM 1389 C C . ARG A 1 172 ? 9.470 -2.261 24.479 1.00 90.56 172 ARG A C 1
ATOM 1391 O O . ARG A 1 172 ? 8.521 -3.041 24.434 1.00 90.56 172 ARG A O 1
ATOM 1398 N N . ASN A 1 173 ? 9.668 -1.458 25.518 1.00 92.31 173 ASN A N 1
ATOM 1399 C CA . ASN A 1 173 ? 8.69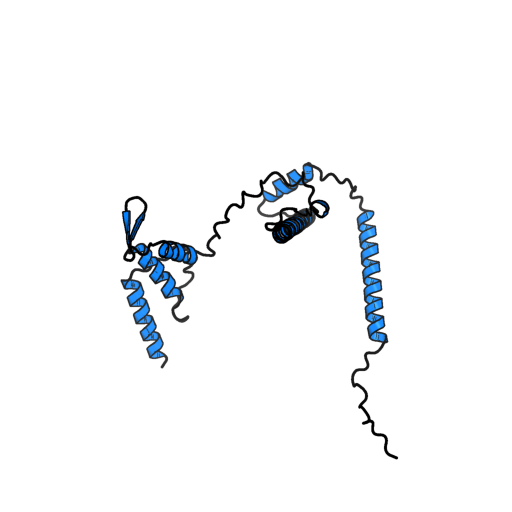8 -1.321 26.594 1.00 92.31 173 ASN A CA 1
ATOM 1400 C C . ASN A 1 173 ? 7.415 -0.655 26.091 1.00 92.31 173 ASN A C 1
ATOM 1402 O O . ASN A 1 173 ? 6.342 -1.130 26.441 1.00 92.31 173 ASN A O 1
ATOM 1406 N N . ALA A 1 174 ? 7.519 0.365 25.235 1.00 91.50 174 ALA A N 1
ATOM 1407 C CA . ALA A 1 174 ? 6.370 0.986 24.581 1.00 91.50 174 ALA A CA 1
ATOM 1408 C C . ALA A 1 174 ? 5.555 -0.031 23.761 1.00 91.50 174 ALA A C 1
ATOM 1410 O O . ALA A 1 174 ? 4.358 -0.164 24.008 1.00 91.50 174 ALA A O 1
ATOM 1411 N N . CYS A 1 175 ? 6.202 -0.847 22.914 1.00 89.75 175 CYS A N 1
ATOM 14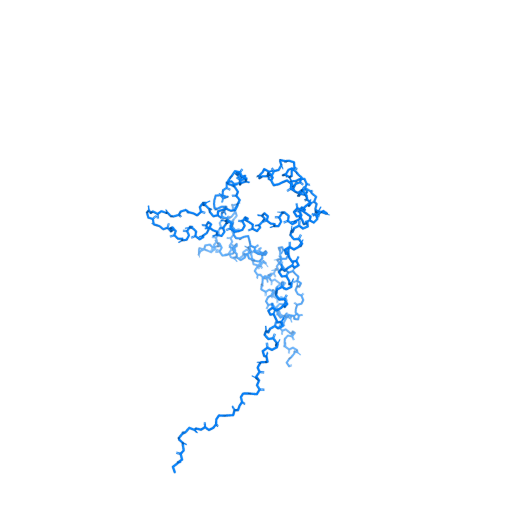12 C CA . CYS A 1 175 ? 5.528 -1.933 22.181 1.00 89.75 175 CYS A CA 1
ATOM 1413 C C . CYS A 1 175 ? 4.777 -2.885 23.129 1.00 89.75 175 CYS A C 1
ATOM 1415 O O . CYS A 1 175 ? 3.643 -3.277 22.876 1.00 89.75 175 CYS A O 1
ATOM 1417 N N . LYS A 1 176 ? 5.395 -3.255 24.260 1.00 90.56 176 LYS A N 1
ATOM 1418 C CA . LYS A 1 176 ? 4.779 -4.165 25.241 1.00 90.56 176 LYS A CA 1
ATOM 1419 C C . LYS A 1 176 ? 3.569 -3.562 25.949 1.00 90.56 176 LYS A C 1
ATOM 1421 O O . LYS A 1 176 ? 2.702 -4.327 26.363 1.00 90.56 176 LYS A O 1
ATOM 1426 N N . VAL A 1 177 ? 3.521 -2.242 26.134 1.00 90.88 177 VAL A N 1
ATOM 1427 C CA . VAL A 1 177 ? 2.363 -1.574 26.747 1.00 90.88 177 VAL A CA 1
ATOM 1428 C C . VAL A 1 177 ? 1.161 -1.588 25.806 1.00 90.88 177 VAL A C 1
ATOM 1430 O O . VAL A 1 177 ? 0.047 -1.731 26.287 1.00 90.88 177 VAL A O 1
ATOM 1433 N N . MET A 1 178 ? 1.356 -1.595 24.485 1.00 87.19 178 MET A N 1
ATOM 1434 C CA . MET A 1 178 ? 0.242 -1.767 23.537 1.00 87.19 178 MET A CA 1
ATOM 1435 C C . MET A 1 178 ? -0.460 -3.130 23.675 1.00 87.19 178 MET A C 1
ATOM 1437 O O . MET A 1 178 ? -1.620 -3.268 23.307 1.00 87.19 178 MET A O 1
ATOM 1441 N N . ALA A 1 179 ? 0.221 -4.131 24.244 1.00 87.50 179 ALA A N 1
ATOM 1442 C CA . ALA A 1 179 ? -0.355 -5.436 24.574 1.00 87.50 179 ALA A CA 1
ATOM 1443 C C . ALA A 1 179 ? -0.968 -5.494 25.989 1.00 87.50 179 ALA A C 1
ATOM 1445 O O . ALA A 1 179 ? -1.309 -6.578 26.478 1.00 87.50 179 ALA A O 1
ATOM 1446 N N . PHE A 1 180 ? -1.050 -4.364 26.698 1.00 89.50 180 PHE A N 1
ATOM 1447 C CA . PHE A 1 180 ? -1.738 -4.308 27.981 1.00 89.50 180 PHE A CA 1
ATOM 1448 C C . PHE A 1 180 ? -3.254 -4.437 27.782 1.00 89.50 180 PHE A C 1
ATOM 1450 O O . PHE A 1 180 ? -3.769 -4.269 26.679 1.00 89.50 180 PHE A O 1
ATOM 1457 N N . PRO A 1 181 ? -3.981 -4.806 28.846 1.00 88.19 181 PRO A N 1
ATOM 1458 C CA . PRO A 1 181 ? -5.433 -4.897 28.804 1.00 88.19 181 PRO A CA 1
ATOM 1459 C C . PRO A 1 181 ? -6.071 -3.567 28.380 1.00 88.19 181 PRO A C 1
ATOM 1461 O O . PRO A 1 181 ? -5.507 -2.514 28.690 1.00 88.19 181 PRO A O 1
ATOM 1464 N N . PRO A 1 182 ? -7.251 -3.595 27.737 1.00 84.56 182 PRO A N 1
ATOM 1465 C CA . PRO A 1 182 ? -7.918 -2.392 27.241 1.00 84.56 182 PRO A CA 1
ATOM 1466 C C . PRO A 1 182 ? -8.300 -1.403 28.353 1.00 84.56 182 PRO A C 1
ATOM 1468 O O . PRO A 1 182 ? -8.511 -0.229 28.072 1.00 84.56 182 PRO A O 1
ATOM 1471 N N . GLU A 1 183 ? -8.349 -1.837 29.618 1.00 85.75 183 GLU A N 1
ATOM 1472 C CA . GLU A 1 183 ? -8.556 -0.951 30.770 1.00 85.75 183 GLU A CA 1
ATOM 1473 C C . GLU A 1 183 ? -7.385 0.023 30.996 1.00 85.75 183 GLU A C 1
ATOM 1475 O O . GLU A 1 183 ? -7.533 1.016 31.708 1.00 85.75 183 GLU A O 1
ATOM 1480 N N . VAL A 1 184 ? -6.212 -0.247 30.411 1.00 84.75 184 VAL A N 1
ATOM 1481 C CA . VAL A 1 184 ? -5.062 0.657 30.453 1.00 84.75 184 VAL A CA 1
ATOM 1482 C C . VAL A 1 184 ? -5.102 1.574 29.234 1.00 84.75 184 VAL A C 1
ATOM 1484 O O . VAL A 1 184 ? -4.671 1.207 28.140 1.00 84.75 184 VAL A O 1
ATOM 1487 N N . CYS A 1 185 ? -5.584 2.800 29.438 1.00 82.12 185 CYS A N 1
ATOM 1488 C CA . CYS A 1 185 ? -5.618 3.839 28.411 1.00 82.12 185 CYS A CA 1
ATOM 1489 C C . CYS A 1 185 ? -4.195 4.251 27.999 1.00 82.12 185 CYS A C 1
ATOM 1491 O O . CYS A 1 185 ? -3.592 5.134 28.606 1.00 82.12 185 CYS A O 1
ATOM 1493 N N . THR A 1 186 ? -3.662 3.600 26.966 1.00 81.25 186 THR A N 1
ATOM 1494 C CA . THR A 1 186 ? -2.310 3.863 26.439 1.00 81.25 186 THR A CA 1
ATOM 1495 C C . THR A 1 186 ? -2.316 4.939 25.342 1.00 81.25 186 THR A C 1
ATOM 1497 O O . THR A 1 186 ? -1.315 5.622 25.155 1.00 81.25 186 THR A O 1
ATOM 1500 N N . GLY A 1 187 ? -3.455 5.155 24.673 1.00 84.75 187 GLY A N 1
ATOM 1501 C CA . GLY A 1 187 ? -3.587 6.124 23.578 1.00 84.75 187 GLY A CA 1
ATOM 1502 C C . GLY A 1 187 ? -2.939 5.652 22.271 1.00 84.75 187 GLY A C 1
ATOM 1503 O O . GLY A 1 187 ? -2.671 4.462 22.098 1.00 84.75 187 GLY A O 1
ATOM 1504 N N . ASP A 1 188 ? -2.710 6.584 21.343 1.00 82.75 188 ASP A N 1
ATOM 1505 C CA . ASP A 1 188 ? -1.984 6.317 20.097 1.00 82.75 188 ASP A CA 1
ATOM 1506 C C . ASP A 1 188 ? -0.469 6.318 20.352 1.00 82.75 188 ASP A C 1
ATOM 1508 O O . ASP A 1 188 ? 0.172 7.365 20.424 1.00 82.75 188 ASP A O 1
ATOM 1512 N N . GLY A 1 189 ? 0.096 5.122 20.515 1.00 79.88 189 GLY A N 1
ATOM 1513 C CA . GLY A 1 189 ? 1.537 4.921 20.659 1.00 79.88 189 GLY A CA 1
ATOM 1514 C C . GLY A 1 189 ? 2.295 4.785 19.336 1.00 79.88 189 GLY A C 1
ATOM 1515 O O . GLY A 1 189 ? 3.522 4.731 19.369 1.00 79.88 189 GLY A O 1
ATOM 1516 N N . ALA A 1 190 ? 1.593 4.694 18.200 1.00 80.88 190 ALA A N 1
ATOM 1517 C CA . ALA A 1 190 ? 2.179 4.417 16.886 1.00 80.88 190 ALA A CA 1
ATOM 1518 C C . ALA A 1 190 ? 2.497 5.701 16.099 1.00 80.88 190 ALA A C 1
ATOM 1520 O O . ALA A 1 190 ? 3.416 5.702 15.277 1.00 80.88 190 ALA A O 1
ATOM 1521 N N . GLY A 1 191 ? 1.783 6.799 16.380 1.00 79.75 191 GLY A N 1
ATOM 1522 C CA . GLY A 1 191 ? 1.960 8.097 15.718 1.00 79.75 191 GLY A CA 1
ATOM 1523 C C . GLY A 1 191 ? 3.251 8.858 16.062 1.00 79.75 191 GLY A C 1
ATOM 1524 O O . GLY A 1 191 ? 3.591 9.825 15.382 1.00 79.75 191 GLY A O 1
ATOM 1525 N N . PHE A 1 192 ? 4.002 8.449 17.091 1.00 85.00 192 PHE A N 1
ATOM 1526 C CA . PHE A 1 192 ? 5.286 9.060 17.463 1.00 85.00 192 PHE A CA 1
ATOM 1527 C C . PHE A 1 192 ? 6.267 8.031 18.049 1.00 85.00 192 PHE A C 1
ATOM 1529 O O . PHE A 1 192 ? 5.910 6.896 18.346 1.00 85.00 192 PHE A O 1
ATOM 1536 N N . ASP A 1 193 ? 7.539 8.410 18.221 1.00 87.81 193 ASP A N 1
ATOM 1537 C CA . ASP A 1 193 ? 8.583 7.526 18.769 1.00 87.81 193 ASP A CA 1
ATOM 1538 C C . ASP A 1 193 ? 8.454 7.359 20.296 1.00 87.81 193 ASP A C 1
ATOM 1540 O O . ASP A 1 193 ? 9.232 7.918 21.077 1.00 87.81 193 ASP A O 1
ATOM 1544 N N . MET A 1 194 ? 7.435 6.610 20.725 1.00 89.38 194 MET A N 1
ATOM 1545 C CA . MET A 1 194 ? 7.133 6.369 22.132 1.00 89.38 194 MET A CA 1
ATOM 1546 C C . MET A 1 194 ? 8.236 5.543 22.815 1.00 89.38 194 MET A C 1
ATOM 1548 O O . MET A 1 194 ? 8.597 4.448 22.379 1.00 89.38 194 MET A O 1
ATOM 1552 N N . LYS A 1 195 ? 8.759 6.052 23.940 1.00 91.81 195 LYS A N 1
ATOM 1553 C CA . LYS A 1 195 ? 9.819 5.415 24.741 1.00 91.81 195 LYS A CA 1
ATOM 1554 C C . LYS A 1 195 ? 9.433 5.390 26.209 1.00 91.81 195 LYS A C 1
ATOM 1556 O O . LYS A 1 195 ? 9.232 6.436 26.819 1.00 91.81 195 LYS A O 1
ATOM 1561 N N . LEU A 1 196 ? 9.393 4.198 26.799 1.00 91.56 196 LEU A N 1
ATOM 1562 C CA . LEU A 1 196 ? 9.076 4.016 28.213 1.00 91.56 196 LEU A CA 1
ATOM 1563 C C . LEU A 1 196 ? 10.280 3.481 28.981 1.00 91.56 196 LEU A C 1
ATOM 1565 O O . LEU A 1 196 ? 10.745 2.364 28.746 1.00 91.56 196 LEU A O 1
ATOM 1569 N N . SER A 1 197 ? 10.766 4.255 29.951 1.00 93.56 197 SER A N 1
ATOM 1570 C CA . SER A 1 197 ? 11.847 3.799 30.826 1.00 93.56 197 SER A CA 1
ATOM 1571 C C . SER A 1 197 ? 11.443 2.529 31.585 1.00 93.56 197 SER A C 1
ATOM 1573 O O . SER A 1 197 ? 10.264 2.296 31.864 1.00 93.56 197 SER A O 1
ATOM 1575 N N . ASN A 1 198 ? 12.427 1.705 31.959 1.00 93.12 198 ASN A N 1
ATOM 1576 C CA . ASN A 1 198 ? 12.165 0.463 32.696 1.00 93.12 198 ASN A CA 1
ATOM 1577 C C . ASN A 1 198 ? 11.393 0.715 33.999 1.00 93.12 198 ASN A C 1
ATOM 1579 O O . ASN A 1 198 ? 10.519 -0.071 34.349 1.00 93.12 198 ASN A O 1
ATOM 1583 N N . SER A 1 199 ? 11.685 1.822 34.690 1.00 93.94 199 SER A N 1
ATOM 1584 C CA . SER A 1 199 ? 10.971 2.213 35.910 1.00 93.94 199 SER A CA 1
ATOM 1585 C C . SER A 1 199 ? 9.482 2.446 35.636 1.00 93.94 199 SER A C 1
ATOM 1587 O O . SER A 1 199 ? 8.629 1.837 36.280 1.00 93.94 199 SER A O 1
ATOM 1589 N N . VAL A 1 200 ? 9.157 3.246 34.614 1.00 92.69 200 VAL A N 1
ATOM 1590 C CA . VAL A 1 200 ? 7.768 3.549 34.236 1.00 92.69 200 VAL A CA 1
ATOM 1591 C C . VAL A 1 200 ? 7.035 2.290 33.777 1.00 92.69 200 VAL A C 1
ATOM 1593 O O . VAL A 1 200 ? 5.933 2.020 34.247 1.00 92.69 200 VAL A O 1
ATOM 1596 N N . PHE A 1 201 ? 7.661 1.477 32.923 1.00 93.19 201 PHE A N 1
ATOM 1597 C CA . PHE A 1 201 ? 7.078 0.222 32.448 1.00 93.19 201 PHE A CA 1
ATOM 1598 C C . PHE A 1 201 ? 6.763 -0.746 33.595 1.00 93.19 201 PHE A C 1
ATOM 1600 O O . PHE A 1 201 ? 5.680 -1.332 33.635 1.00 93.19 201 PHE A O 1
ATOM 1607 N N . ASN A 1 202 ? 7.689 -0.907 34.542 1.00 93.38 202 ASN A N 1
ATOM 1608 C CA . ASN A 1 202 ? 7.495 -1.791 35.688 1.00 93.38 202 ASN A CA 1
ATOM 1609 C C . ASN A 1 202 ? 6.366 -1.288 36.593 1.00 93.38 202 ASN A C 1
ATOM 1611 O O . ASN A 1 202 ? 5.485 -2.074 36.940 1.00 93.38 202 ASN A O 1
ATOM 1615 N N . ASN A 1 203 ? 6.327 0.016 36.879 1.00 93.25 203 ASN A N 1
ATOM 1616 C CA . ASN A 1 203 ? 5.245 0.628 37.648 1.00 93.25 203 ASN A CA 1
ATOM 1617 C C . ASN A 1 203 ? 3.883 0.420 36.967 1.00 93.25 203 ASN A C 1
ATOM 1619 O O . ASN A 1 203 ? 2.939 -0.044 37.605 1.00 93.25 203 ASN A O 1
ATOM 1623 N N . LEU A 1 204 ? 3.779 0.685 35.659 1.00 90.94 204 LEU A N 1
ATOM 1624 C CA . LEU A 1 204 ? 2.552 0.457 34.887 1.00 90.94 204 LEU A CA 1
ATOM 1625 C C . LEU A 1 204 ? 2.127 -1.012 34.927 1.00 90.94 204 LEU A C 1
ATOM 1627 O O . LEU A 1 204 ? 0.959 -1.324 35.161 1.00 90.94 204 LEU A O 1
ATOM 1631 N N . ARG A 1 205 ? 3.077 -1.933 34.749 1.00 90.50 205 ARG A N 1
ATOM 1632 C CA . ARG A 1 205 ? 2.821 -3.375 34.797 1.00 90.50 205 ARG A CA 1
ATOM 1633 C C . ARG A 1 205 ? 2.304 -3.818 36.166 1.00 90.50 205 ARG A C 1
ATOM 1635 O O . ARG A 1 205 ? 1.430 -4.680 36.236 1.00 90.50 205 ARG A O 1
ATOM 1642 N N . GLU A 1 206 ? 2.832 -3.261 37.250 1.00 91.81 206 GLU A N 1
ATOM 1643 C CA . GLU A 1 206 ? 2.368 -3.539 38.611 1.00 91.81 206 GLU A CA 1
ATOM 1644 C C . GLU A 1 206 ? 0.956 -3.009 38.861 1.00 91.81 206 GLU A C 1
ATOM 1646 O O . GLU A 1 206 ? 0.114 -3.753 39.366 1.00 91.81 206 GLU A O 1
ATOM 1651 N N . GLN A 1 207 ? 0.665 -1.770 38.456 1.00 88.69 207 GLN A N 1
ATOM 1652 C CA . GLN A 1 207 ? -0.681 -1.194 38.562 1.00 88.69 207 GLN A CA 1
ATOM 1653 C C . GLN A 1 207 ? -1.696 -2.005 37.747 1.00 88.69 207 GLN A C 1
ATOM 1655 O O . GLN A 1 207 ? -2.748 -2.384 38.256 1.00 88.69 207 GLN A O 1
ATOM 1660 N N . THR A 1 208 ? -1.331 -2.397 36.526 1.00 87.56 208 THR A N 1
ATOM 1661 C CA . THR A 1 208 ? -2.163 -3.241 35.653 1.00 87.56 208 THR A CA 1
ATOM 1662 C C . THR A 1 208 ? -2.488 -4.592 36.302 1.00 87.56 208 THR A C 1
ATOM 1664 O O . THR A 1 208 ? -3.621 -5.068 36.234 1.00 87.56 208 THR A O 1
ATOM 1667 N N . LYS A 1 209 ? -1.518 -5.224 36.981 1.00 85.88 209 LYS A N 1
ATOM 1668 C CA . LYS A 1 209 ? -1.762 -6.468 37.734 1.00 85.88 209 LYS A CA 1
ATOM 1669 C C . LYS A 1 209 ? -2.718 -6.255 38.908 1.00 85.88 209 LYS A C 1
ATOM 1671 O O . LYS A 1 209 ? -3.565 -7.113 39.143 1.00 85.88 209 LYS A O 1
ATOM 1676 N N . LYS A 1 210 ? -2.592 -5.137 39.634 1.00 82.81 210 LYS A N 1
ATOM 1677 C CA . LYS A 1 210 ? -3.497 -4.795 40.743 1.00 82.81 210 LYS A CA 1
ATOM 1678 C C . LYS A 1 210 ? -4.931 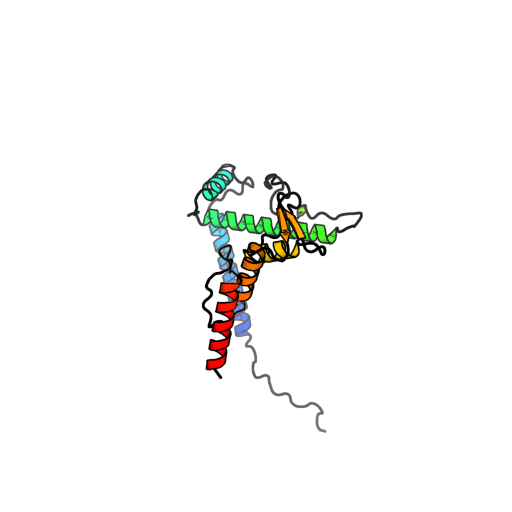-4.611 40.249 1.00 82.81 210 LYS A C 1
ATOM 1680 O O . LYS A 1 210 ? -5.834 -5.155 40.874 1.00 82.81 210 LYS A O 1
ATOM 1685 N N . ILE A 1 211 ? -5.128 -3.939 39.113 1.00 77.69 211 ILE A N 1
ATOM 1686 C CA . ILE A 1 211 ? -6.450 -3.749 38.491 1.00 77.69 211 ILE A CA 1
ATOM 1687 C C . ILE A 1 211 ? -7.094 -5.103 38.162 1.00 77.69 211 ILE A C 1
ATOM 1689 O O . ILE A 1 211 ? -8.216 -5.364 38.587 1.00 77.69 211 ILE A O 1
ATOM 1693 N N . LYS A 1 212 ? -6.355 -6.022 37.521 1.00 68.44 212 LYS A N 1
ATOM 1694 C CA . LYS A 1 212 ? -6.852 -7.387 37.250 1.00 68.44 212 LYS A CA 1
ATOM 1695 C C . LYS A 1 212 ? -7.183 -8.190 38.511 1.00 68.44 212 LYS A C 1
ATOM 1697 O O . LYS A 1 212 ? -8.038 -9.066 38.465 1.00 68.44 212 LYS A O 1
ATOM 1702 N N . GLY A 1 213 ? -6.479 -7.938 39.614 1.00 62.94 213 GLY A N 1
ATOM 1703 C CA . GLY A 1 213 ? -6.724 -8.603 40.894 1.00 62.94 213 GLY A CA 1
ATOM 1704 C C . GLY A 1 213 ? -7.999 -8.142 41.604 1.00 62.94 213 GLY A C 1
ATOM 1705 O O . GLY A 1 213 ? -8.550 -8.920 42.367 1.00 62.94 213 GLY A O 1
ATOM 1706 N N . HIS A 1 214 ? -8.478 -6.921 41.340 1.00 57.81 214 HIS A N 1
ATOM 1707 C CA . HIS A 1 214 ? -9.711 -6.377 41.934 1.00 57.81 214 HIS A CA 1
ATOM 1708 C C . HIS A 1 214 ? -10.986 -6.762 41.163 1.00 57.81 214 HIS A C 1
ATOM 1710 O O . HIS A 1 214 ? -12.084 -6.522 41.651 1.00 57.81 214 HIS A O 1
ATOM 1716 N N . GLN A 1 215 ? -10.853 -7.339 39.965 1.00 54.06 215 GLN A N 1
ATOM 1717 C CA . GLN A 1 215 ? -11.971 -7.834 39.149 1.00 54.06 215 GLN A CA 1
ATOM 1718 C C . GLN A 1 215 ? -12.253 -9.338 39.353 1.00 54.06 215 GLN A C 1
ATOM 1720 O O . GLN A 1 215 ? -13.022 -9.922 38.591 1.00 54.06 215 GLN A O 1
ATOM 1725 N N . LYS A 1 216 ? -11.615 -9.974 40.344 1.00 44.75 216 LYS A N 1
ATOM 1726 C CA . LYS A 1 216 ? -11.883 -11.359 40.752 1.00 44.75 216 LYS A CA 1
ATOM 1727 C C . LYS A 1 216 ? -12.623 -11.415 42.076 1.00 44.75 216 LYS A C 1
ATOM 1729 O O . LYS A 1 216 ? -12.285 -10.597 42.955 1.00 44.75 216 LYS A O 1
#

Foldseek 3Di:
DDDPDDDDDDDPDDPDVVVVVVVVVVVVVVVVVVVVVVVVVVVVDPPPDVDPPPVLVVVLVVCVVDPHRPDPVSVVVVVVVVVLVVVVVVQVVVQCVVCPVPPDGDDPVVVRPDPPVVPPPPPPVPVVVVVVPQPFVLSVLVVVLVPADPVAWDQDPNDIGGPPDQLSVQQVLLVVVVVQDPVPCSDPSGHDSGGHGPVRSVVSVVVSVVVVVVVD

Secondary structure (DSSP, 8-state):
---SSPPPPPPS----HHHHHHHHHHHHHHHHHHHHHHHHHHHS-----SS--HHHHHHHHHHHTSSS---HHHHHHHHHHHHHHHHHHHHHHHHHHHHTT-SS----GGG-SS-TTTS------TT-------SSHHHHHHHHHHTS-TTSEEEETTEEEETT-HHHHHHHHHHHHHTS-TTS-----TTTT----HHHHHHHHHHHHHHHHHT-

Sequence (216 aa):
MTSPWKKIAAPTDVQDLSEIMAEELALGLQVKEEIKFAEQLSDQHVSTSNDVSQGLIQQIELSNAKEFCDSDAIIAKVLQFQFEKEYDDELKRVEKKKNGDAKVSVSYDNYFIIPKHLIYDSKPDEEHIVEKKDWDRFETNEKEFASLPKRGYMMKDGEMVTKHDSVINGRRNACKVMAFPPEVCTGDGAGFDMKLSNSVFNNLREQTKKIKGHQK

Radius of gyration: 32.36 Å; chains: 1; bounding box: 81×77×75 Å

Organism: Arctia plantaginis (NCBI:txid874455)

pLDDT: mean 77.52, std 14.75, range [39.81, 94.06]